Protein AF-A0A1A2EHJ8-F1 (afdb_monomer)

Organism: Mycolicibacter sinensis (strain JDM601) (NCBI:txid875328)

Sequence (214 aa):
MRRYGVIVFLGAVAAALAASSAAAADAIDASWPYGTGASMEAPGFYDVLGWTDGGRDQFGPISSTHGDYTVAHSVDGPDWYTAHITNFVVPSFYSNEHIEVLSLLDDSAGYPSAGTVFDTTKMFDFNFPIGGMMHLFTTTVIDDPELGYASQFSITPFFTNTFLITDGGMKDFVTTLGGSYTLFEIPFTDASGGADASDDTFTPLLAEFAASGT

pLDDT: mean 77.85, std 21.3, range [32.16, 97.94]

Mean predicted aligned error: 12.45 Å

Structure (mmCIF, N/CA/C/O backbone):
data_AF-A0A1A2EHJ8-F1
#
_entry.id   AF-A0A1A2EHJ8-F1
#
loop_
_atom_site.group_PDB
_atom_site.id
_atom_site.type_symbol
_atom_site.label_atom_id
_atom_site.label_alt_id
_atom_site.label_comp_id
_atom_site.label_asym_id
_atom_site.label_entity_id
_atom_site.label_seq_id
_atom_site.pdbx_PDB_ins_code
_atom_site.Cartn_x
_atom_site.Cartn_y
_atom_site.Cartn_z
_atom_site.occupancy
_atom_site.B_iso_or_equiv
_atom_site.auth_seq_id
_atom_site.auth_comp_id
_atom_site.auth_asym_id
_atom_site.auth_atom_id
_atom_site.pdbx_PDB_model_num
ATOM 1 N N . MET A 1 1 ? 16.487 42.306 24.438 1.00 37.41 1 MET A N 1
ATOM 2 C CA . MET A 1 1 ? 15.530 41.680 23.499 1.00 37.41 1 MET A CA 1
ATOM 3 C C . MET A 1 1 ? 15.160 40.317 24.063 1.00 37.41 1 MET A C 1
ATOM 5 O O . MET A 1 1 ? 16.030 39.463 24.167 1.00 37.41 1 MET A O 1
ATOM 9 N N . ARG A 1 2 ? 13.934 40.165 24.575 1.00 32.16 2 ARG A N 1
ATOM 10 C CA . ARG A 1 2 ? 13.464 38.934 25.231 1.00 32.16 2 ARG A CA 1
ATOM 11 C C . ARG A 1 2 ? 12.941 37.965 24.167 1.00 32.16 2 ARG A C 1
ATOM 13 O O . ARG A 1 2 ? 12.106 38.354 23.361 1.00 32.16 2 ARG A O 1
ATOM 20 N N . ARG A 1 3 ? 13.463 36.736 24.168 1.00 37.66 3 ARG A N 1
ATOM 21 C CA . ARG A 1 3 ? 13.009 35.605 23.349 1.00 37.66 3 ARG A CA 1
ATOM 22 C C . ARG A 1 3 ? 11.941 34.843 24.137 1.00 37.66 3 ARG A C 1
ATOM 24 O O . ARG A 1 3 ? 12.279 34.241 25.146 1.00 37.66 3 ARG A O 1
ATOM 31 N N . TYR A 1 4 ? 10.696 34.860 23.676 1.00 37.12 4 TYR A N 1
ATOM 32 C CA . TYR A 1 4 ? 9.653 33.918 24.090 1.00 37.12 4 TYR A CA 1
ATOM 33 C C . TYR A 1 4 ? 8.789 33.651 22.865 1.00 37.12 4 TYR A C 1
ATOM 35 O O . TYR A 1 4 ? 8.140 34.568 22.373 1.00 37.12 4 TYR A O 1
ATOM 43 N N . GLY A 1 5 ? 8.834 32.435 22.330 1.00 36.38 5 GLY A N 1
ATOM 44 C CA . GLY A 1 5 ? 8.052 32.139 21.135 1.00 36.38 5 GLY A CA 1
ATOM 45 C C . GLY A 1 5 ? 8.254 30.766 20.519 1.00 36.38 5 GLY A C 1
ATOM 46 O O . GLY A 1 5 ? 8.114 30.679 19.317 1.00 36.38 5 GLY A O 1
ATOM 47 N N . VAL A 1 6 ? 8.601 29.719 21.280 1.00 39.66 6 VAL A N 1
ATOM 48 C CA . VAL A 1 6 ? 8.515 28.317 20.805 1.00 39.66 6 VAL A CA 1
ATOM 49 C C . VAL A 1 6 ? 8.362 27.366 22.007 1.00 39.66 6 VAL A C 1
ATOM 51 O O . VAL A 1 6 ? 9.242 26.560 22.265 1.00 39.66 6 VAL A O 1
ATOM 54 N N . ILE A 1 7 ? 7.314 27.501 22.830 1.00 37.31 7 ILE A N 1
ATOM 55 C CA . ILE A 1 7 ? 6.972 26.472 23.855 1.00 37.31 7 ILE A CA 1
ATOM 56 C C . ILE A 1 7 ? 5.450 26.218 23.945 1.00 37.31 7 ILE A C 1
ATOM 58 O O . ILE A 1 7 ? 5.019 25.210 24.489 1.00 37.31 7 ILE A O 1
ATOM 62 N N . VAL A 1 8 ? 4.599 27.065 23.356 1.00 40.09 8 VAL A N 1
ATOM 63 C CA . VAL A 1 8 ? 3.144 26.993 23.603 1.00 40.09 8 VAL A CA 1
ATOM 64 C C . VAL A 1 8 ? 2.419 25.942 22.742 1.00 40.09 8 VAL A C 1
ATOM 66 O O . VAL A 1 8 ? 1.389 25.434 23.164 1.00 40.09 8 VAL A O 1
ATOM 69 N N . PHE A 1 9 ? 2.972 25.523 21.597 1.00 35.78 9 PHE A N 1
ATOM 70 C CA . PHE A 1 9 ? 2.298 24.548 20.719 1.00 35.78 9 PHE A CA 1
ATOM 71 C C . PHE A 1 9 ? 2.403 23.083 21.190 1.00 35.78 9 PHE A C 1
ATOM 73 O O . PHE A 1 9 ? 1.507 22.296 20.914 1.00 35.78 9 PHE A O 1
ATOM 80 N N . LEU A 1 10 ? 3.445 22.717 21.949 1.00 38.47 10 LEU A N 1
ATOM 81 C CA . LEU A 1 10 ? 3.621 21.350 22.475 1.00 38.47 10 LEU A CA 1
ATOM 82 C C . LEU A 1 10 ? 2.747 21.064 23.710 1.00 38.47 10 LEU A C 1
ATOM 84 O O . LEU A 1 10 ? 2.374 19.920 23.952 1.00 38.47 10 LEU A O 1
ATOM 88 N N . GLY A 1 11 ? 2.402 22.096 24.488 1.00 32.16 11 GLY A N 1
ATOM 89 C CA . GLY A 1 11 ? 1.620 21.938 25.720 1.00 32.16 11 GLY A CA 1
ATOM 90 C C . GLY A 1 11 ? 0.123 21.716 25.488 1.00 32.16 11 GLY A C 1
ATOM 91 O O . GLY A 1 11 ? -0.500 20.972 26.239 1.00 32.16 11 GLY A O 1
ATOM 92 N N . ALA A 1 12 ? -0.449 22.325 24.444 1.00 39.00 12 ALA A N 1
ATOM 93 C CA . ALA A 1 12 ? -1.877 22.200 24.141 1.00 39.00 12 ALA A CA 1
ATOM 94 C C . ALA A 1 12 ? -2.242 20.794 23.635 1.00 39.00 12 ALA A C 1
ATOM 96 O O . ALA A 1 12 ? -3.256 20.238 24.044 1.00 39.00 12 ALA A O 1
ATOM 97 N N . VAL A 1 13 ? -1.365 20.189 22.826 1.00 42.59 13 VAL A N 1
ATOM 98 C CA . VAL A 1 13 ? -1.533 18.810 22.344 1.00 42.59 13 VAL A CA 1
ATOM 99 C C . VAL A 1 13 ? -1.444 17.824 23.515 1.00 42.59 13 VAL A C 1
ATOM 101 O O . VAL A 1 13 ? -2.300 16.961 23.659 1.00 42.59 13 VAL A O 1
ATOM 104 N N . ALA A 1 14 ? -0.488 18.008 24.433 1.00 37.44 14 ALA A N 1
ATOM 105 C CA . ALA A 1 14 ? -0.314 17.128 25.592 1.00 37.44 14 ALA A CA 1
ATOM 106 C C . ALA A 1 14 ? -1.465 17.192 26.621 1.00 37.44 14 ALA A C 1
ATOM 108 O O . ALA A 1 14 ? -1.751 16.189 27.270 1.00 37.44 14 ALA A O 1
ATOM 109 N N . ALA A 1 15 ? -2.123 18.346 26.786 1.00 37.72 15 ALA A N 1
ATOM 110 C CA . ALA A 1 15 ? -3.230 18.499 27.735 1.00 37.72 15 ALA A CA 1
ATOM 111 C C . ALA A 1 15 ? -4.564 17.950 27.196 1.00 37.72 15 ALA A C 1
ATOM 113 O O . ALA A 1 15 ? -5.332 17.384 27.970 1.00 37.72 15 ALA A O 1
ATOM 114 N N . ALA A 1 16 ? -4.811 18.050 25.884 1.00 44.94 16 ALA A N 1
ATOM 115 C CA . ALA A 1 16 ? -5.967 17.415 25.244 1.00 44.94 16 ALA A CA 1
ATOM 116 C C . ALA A 1 16 ? -5.852 15.874 25.247 1.00 44.94 16 ALA A C 1
ATOM 118 O O . ALA A 1 16 ? -6.839 15.178 25.462 1.00 44.94 16 ALA A O 1
ATOM 119 N N . LEU A 1 17 ? -4.629 15.343 25.118 1.00 42.28 17 LEU A N 1
ATOM 120 C CA . LEU A 1 17 ? -4.329 13.903 25.109 1.00 42.28 17 LEU A CA 1
ATOM 121 C C . LEU A 1 17 ? -4.472 13.198 26.472 1.00 42.28 17 LEU A C 1
ATOM 123 O O . LEU A 1 17 ? -4.529 11.973 26.525 1.00 42.28 17 LEU A O 1
ATOM 127 N N . ALA A 1 18 ? -4.517 13.935 27.586 1.00 36.22 18 ALA A N 1
ATOM 128 C CA . ALA A 1 18 ? -4.652 13.345 28.923 1.00 36.22 18 ALA A CA 1
ATOM 129 C C . ALA A 1 18 ? -6.111 13.024 29.306 1.00 36.22 18 ALA A C 1
ATOM 131 O O . ALA A 1 18 ? -6.340 12.372 30.325 1.00 36.22 18 ALA A O 1
ATOM 132 N N . ALA A 1 19 ? -7.085 13.490 28.515 1.00 38.91 19 ALA A N 1
ATOM 133 C CA . ALA A 1 19 ? -8.511 13.284 28.765 1.00 38.91 19 ALA A CA 1
ATOM 134 C C . ALA A 1 19 ? -9.127 12.126 27.958 1.00 38.91 19 ALA A C 1
ATOM 136 O O . ALA A 1 19 ? -10.212 11.669 28.310 1.00 38.91 19 ALA A O 1
ATOM 137 N N . SER A 1 20 ? -8.451 11.609 26.924 1.00 40.62 20 SER A N 1
ATOM 138 C CA . SER A 1 20 ? -8.925 10.430 26.196 1.00 40.62 20 SER A CA 1
ATOM 139 C C . SER A 1 20 ? -8.617 9.175 27.013 1.00 40.62 20 SER A C 1
ATOM 141 O O . SER A 1 20 ? -7.486 8.681 27.032 1.00 40.62 20 SER A O 1
ATOM 143 N N . SER A 1 21 ? -9.613 8.671 27.741 1.00 38.19 21 SER A N 1
ATOM 144 C CA . SER A 1 21 ? -9.547 7.348 28.358 1.00 38.19 21 SER A CA 1
ATOM 145 C C . SER A 1 21 ? -9.154 6.322 27.299 1.00 38.19 21 SER A C 1
ATOM 147 O O . SER A 1 21 ? -9.794 6.256 26.255 1.00 38.19 21 SER A O 1
ATOM 149 N N . ALA A 1 22 ? -8.109 5.541 27.574 1.00 36.97 22 ALA A N 1
ATOM 150 C CA . ALA A 1 22 ? -7.678 4.432 26.738 1.00 36.97 22 ALA A CA 1
ATOM 151 C C . ALA A 1 22 ? -8.846 3.453 26.531 1.00 36.97 22 ALA A C 1
ATOM 153 O O . ALA A 1 22 ? -9.132 2.626 27.400 1.00 36.97 22 ALA A O 1
ATOM 154 N N . ALA A 1 23 ? -9.540 3.584 25.402 1.00 40.31 23 ALA A N 1
ATOM 155 C CA . ALA A 1 23 ? -10.441 2.563 24.912 1.00 40.31 23 ALA A CA 1
ATOM 156 C C . ALA A 1 23 ? -9.588 1.340 24.554 1.00 40.31 23 ALA A C 1
ATOM 158 O O . ALA A 1 23 ? -8.487 1.460 24.011 1.00 40.31 23 ALA A O 1
ATOM 159 N N . ALA A 1 24 ? -10.054 0.167 24.978 1.00 36.88 24 ALA A N 1
ATOM 160 C CA . ALA A 1 24 ? -9.442 -1.110 24.647 1.00 36.88 24 ALA A CA 1
ATOM 161 C C . ALA A 1 24 ? -9.222 -1.209 23.128 1.00 36.88 24 ALA A C 1
ATOM 163 O O . ALA A 1 24 ? -10.044 -0.690 22.386 1.00 36.88 24 ALA A O 1
ATOM 164 N N . ALA A 1 25 ? -8.120 -1.850 22.715 1.00 39.44 25 ALA A N 1
ATOM 165 C CA . ALA A 1 25 ? -7.716 -2.074 21.322 1.00 39.44 25 ALA A CA 1
ATOM 166 C C . ALA A 1 25 ? -8.917 -2.116 20.356 1.00 39.44 25 ALA A C 1
ATOM 168 O O . ALA A 1 25 ? -9.745 -3.025 20.422 1.00 39.44 25 ALA A O 1
ATOM 169 N N . ASP A 1 26 ? -9.026 -1.060 19.560 1.00 54.62 26 ASP A N 1
ATOM 170 C CA . ASP A 1 26 ? -10.207 -0.677 18.795 1.00 54.62 26 ASP A CA 1
ATOM 171 C C . ASP A 1 26 ? -10.370 -1.565 17.546 1.00 54.62 26 ASP A C 1
ATOM 173 O O . ASP A 1 26 ? -9.420 -1.806 16.805 1.00 54.62 26 ASP A O 1
ATOM 177 N N . ALA A 1 27 ? -11.585 -2.080 17.328 1.00 60.44 27 ALA A N 1
ATOM 178 C CA . ALA A 1 27 ? -11.913 -3.058 16.289 1.00 60.44 27 ALA A CA 1
ATOM 179 C C . ALA A 1 27 ? -11.629 -2.569 14.854 1.00 60.44 27 ALA A C 1
ATOM 181 O O . ALA A 1 27 ? -11.478 -3.396 13.951 1.00 60.44 27 ALA A O 1
ATOM 182 N N . ILE A 1 28 ? -11.551 -1.252 14.639 1.00 68.56 28 ILE A N 1
ATOM 183 C CA . ILE A 1 28 ? -11.356 -0.659 13.311 1.00 68.56 28 ILE A CA 1
ATOM 184 C C . ILE A 1 28 ? -9.956 -0.978 12.761 1.00 68.56 28 ILE A C 1
ATOM 186 O O . ILE A 1 28 ? -9.832 -1.293 11.582 1.00 68.56 28 ILE A O 1
ATOM 190 N N . ASP A 1 29 ? -8.903 -0.969 13.591 1.00 67.31 29 ASP A N 1
ATOM 191 C CA . ASP A 1 29 ? -7.538 -1.272 13.122 1.00 67.31 29 ASP A CA 1
ATOM 192 C C . ASP A 1 29 ? -7.240 -2.774 13.007 1.00 67.31 29 ASP A C 1
ATOM 194 O O . ASP A 1 29 ? -6.418 -3.177 12.184 1.00 67.31 29 ASP A O 1
ATOM 198 N N . ALA A 1 30 ? -7.940 -3.610 13.779 1.00 64.50 30 ALA A N 1
ATOM 199 C CA . ALA A 1 30 ? -7.717 -5.053 13.827 1.00 64.50 30 ALA A CA 1
ATOM 200 C C . ALA A 1 30 ? -8.086 -5.772 12.517 1.00 64.50 30 ALA A C 1
ATOM 202 O O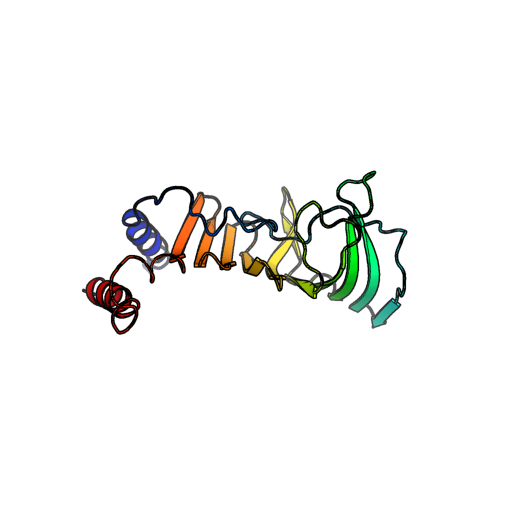 . ALA A 1 30 ? -7.633 -6.893 12.285 1.00 64.50 30 ALA A O 1
ATOM 203 N N . SER A 1 31 ? -8.908 -5.136 11.680 1.00 71.75 31 SER A N 1
ATOM 204 C CA . SER A 1 31 ? -9.344 -5.646 10.376 1.00 71.75 31 SER A CA 1
ATOM 205 C C . SER A 1 31 ? -8.505 -5.132 9.201 1.00 71.75 31 SER A C 1
ATOM 207 O O . SER A 1 31 ? -8.661 -5.643 8.097 1.00 71.75 31 SER A O 1
ATOM 209 N N . TRP A 1 32 ? -7.601 -4.166 9.416 1.00 89.44 32 TRP A N 1
ATOM 210 C CA . TRP A 1 32 ? -6.820 -3.536 8.350 1.00 89.44 32 TRP A CA 1
ATOM 211 C C . TRP A 1 32 ? -5.456 -4.224 8.150 1.00 89.44 32 TRP A C 1
ATOM 213 O O . TRP A 1 32 ? -4.551 -4.057 8.975 1.00 89.44 32 TRP A O 1
ATOM 223 N N . PRO A 1 33 ? -5.249 -4.983 7.056 1.00 90.50 33 PRO A N 1
ATOM 224 C CA . PRO A 1 33 ? -4.082 -5.854 6.928 1.00 90.50 33 PRO A CA 1
ATOM 225 C C . PRO A 1 33 ? -2.833 -5.148 6.381 1.00 90.50 33 PRO A C 1
ATOM 227 O O . PRO A 1 33 ? -1.745 -5.722 6.403 1.00 90.50 33 PRO A O 1
ATOM 230 N N . TYR A 1 34 ? -2.959 -3.907 5.906 1.00 91.38 34 TYR A N 1
ATOM 231 C CA . TYR A 1 34 ? -1.889 -3.184 5.203 1.00 91.38 34 TYR A CA 1
ATOM 232 C C . TYR A 1 34 ? -0.936 -2.413 6.119 1.00 91.38 34 TYR A C 1
ATOM 234 O O . TYR A 1 34 ? -0.146 -1.587 5.661 1.00 91.38 34 TYR A O 1
ATOM 242 N N . GLY A 1 35 ? -1.018 -2.673 7.423 1.00 85.69 35 GLY A N 1
ATOM 243 C CA . GLY A 1 35 ? -0.268 -1.951 8.436 1.00 85.69 35 GLY A CA 1
ATOM 244 C C . GLY A 1 35 ? -0.894 -0.601 8.781 1.00 85.69 35 GLY A C 1
ATOM 245 O O . GLY A 1 35 ? -1.624 0.016 8.013 1.00 85.69 35 GLY A O 1
ATOM 246 N N . THR A 1 36 ? -0.625 -0.153 10.000 1.00 76.56 36 THR A N 1
ATOM 247 C CA . THR A 1 36 ? -1.151 1.100 10.562 1.00 76.56 36 THR A CA 1
ATOM 248 C C . THR A 1 36 ? -0.046 1.929 11.226 1.00 76.56 36 THR A C 1
ATOM 250 O O . THR A 1 36 ? -0.220 3.117 11.465 1.00 76.56 36 THR A O 1
ATOM 253 N N . GLY A 1 37 ? 1.121 1.331 11.493 1.00 71.31 37 GLY A N 1
ATOM 254 C CA . GLY A 1 37 ? 2.225 1.942 12.235 1.00 71.31 37 GLY A CA 1
ATOM 255 C C . GLY A 1 37 ? 3.176 2.783 11.380 1.00 71.31 37 GLY A C 1
ATOM 256 O O . GLY A 1 37 ? 2.794 3.779 10.776 1.00 71.31 37 GLY A O 1
ATOM 257 N N . ALA A 1 38 ? 4.458 2.411 11.376 1.00 69.19 38 ALA A N 1
ATOM 258 C CA . ALA A 1 38 ? 5.515 3.201 10.740 1.00 69.19 38 ALA A CA 1
ATOM 259 C C . ALA A 1 38 ? 5.444 3.231 9.201 1.00 69.19 38 ALA A C 1
ATOM 261 O O . ALA A 1 38 ? 6.025 4.132 8.597 1.00 69.19 38 ALA A O 1
ATOM 262 N N . SER A 1 39 ? 4.758 2.264 8.593 1.00 79.19 39 SER A N 1
ATOM 263 C CA . SER A 1 39 ? 4.557 2.169 7.151 1.00 79.19 39 SER A CA 1
ATOM 264 C C . SER A 1 39 ? 3.232 1.483 6.827 1.00 79.19 39 SER A C 1
ATOM 266 O O . SER A 1 39 ? 2.792 0.584 7.549 1.00 79.19 39 SER A O 1
ATOM 268 N N . MET A 1 40 ? 2.630 1.929 5.728 1.00 90.94 40 MET A N 1
ATOM 269 C CA . MET A 1 40 ? 1.605 1.222 4.969 1.00 90.94 40 MET A CA 1
ATOM 270 C C . MET A 1 40 ? 2.212 0.797 3.633 1.00 90.94 40 MET A C 1
ATOM 272 O O . MET A 1 40 ? 2.906 1.597 3.004 1.00 90.94 40 MET A O 1
ATOM 276 N N . GLU A 1 41 ? 1.978 -0.440 3.205 1.00 91.12 41 GLU A N 1
ATOM 277 C CA . GLU A 1 41 ? 2.560 -0.970 1.968 1.00 91.12 41 GLU A CA 1
ATOM 278 C C . GLU A 1 41 ? 1.730 -2.106 1.362 1.00 91.12 41 GLU A C 1
ATOM 280 O O . GLU A 1 41 ? 0.924 -2.745 2.043 1.00 91.12 41 GLU A O 1
ATOM 285 N N . ALA A 1 42 ? 1.940 -2.348 0.065 1.00 91.50 42 ALA A N 1
ATOM 286 C CA . ALA A 1 42 ? 1.407 -3.525 -0.606 1.00 91.50 42 ALA A CA 1
ATOM 287 C C . ALA A 1 42 ? 2.020 -4.797 0.013 1.00 91.50 42 ALA A C 1
ATOM 289 O O . ALA A 1 42 ? 3.236 -4.841 0.226 1.00 91.50 42 ALA A O 1
ATOM 290 N N . PRO A 1 43 ? 1.214 -5.825 0.326 1.00 92.44 43 PRO A N 1
ATOM 291 C CA . PRO A 1 43 ? 1.700 -6.988 1.050 1.00 92.44 43 PRO A CA 1
ATOM 292 C C . PRO A 1 43 ? 2.436 -7.976 0.133 1.00 92.44 43 PRO A C 1
ATOM 294 O O . PRO A 1 43 ? 2.218 -8.028 -1.070 1.00 92.44 43 PRO A O 1
ATOM 297 N N . GLY A 1 44 ? 3.255 -8.844 0.728 1.00 90.38 44 GLY A N 1
ATOM 298 C CA . GLY A 1 44 ? 3.870 -9.977 0.030 1.00 90.38 44 GLY A CA 1
ATOM 299 C C . GLY A 1 44 ? 5.228 -9.679 -0.609 1.00 90.38 44 GLY A C 1
ATOM 300 O O . GLY A 1 44 ? 5.880 -8.676 -0.328 1.00 90.38 44 GLY A O 1
ATOM 301 N N . PHE A 1 45 ? 5.689 -10.623 -1.428 1.00 87.88 45 PHE A N 1
ATOM 302 C CA . PHE A 1 45 ? 6.998 -10.597 -2.077 1.00 87.88 45 PHE A CA 1
ATOM 303 C C . PHE A 1 45 ? 6.807 -10.666 -3.583 1.00 87.88 45 PHE A C 1
ATOM 305 O O . PHE A 1 45 ? 6.263 -11.642 -4.090 1.00 87.88 45 PHE A O 1
ATOM 312 N N . TYR A 1 46 ? 7.252 -9.641 -4.301 1.00 83.44 46 TYR A N 1
ATOM 313 C CA . TYR A 1 46 ? 7.142 -9.622 -5.752 1.00 83.44 46 TYR A CA 1
ATOM 314 C C . TYR A 1 46 ? 8.395 -10.170 -6.429 1.00 83.44 46 TYR A C 1
ATOM 316 O O . TYR A 1 46 ? 9.522 -9.894 -6.006 1.00 83.44 46 TYR A O 1
ATOM 324 N N . ASP A 1 47 ? 8.198 -10.917 -7.513 1.00 76.50 47 ASP A N 1
ATOM 325 C CA . ASP A 1 47 ? 9.299 -11.359 -8.363 1.00 76.50 47 ASP A CA 1
ATOM 326 C C . ASP A 1 47 ? 9.698 -10.245 -9.345 1.00 76.50 47 ASP A C 1
ATOM 328 O O . ASP A 1 47 ? 8.997 -9.935 -10.309 1.00 76.50 47 ASP A O 1
ATOM 332 N N . VAL A 1 48 ? 10.870 -9.650 -9.112 1.00 64.88 48 VAL A N 1
ATOM 333 C CA . VAL A 1 48 ? 11.445 -8.594 -9.965 1.00 64.88 48 VAL A CA 1
ATOM 334 C C . VAL A 1 48 ? 11.820 -9.115 -11.361 1.00 64.88 48 VAL A C 1
ATOM 336 O O . VAL A 1 48 ? 11.956 -8.333 -12.298 1.00 64.88 48 VAL A O 1
ATOM 339 N N . LEU A 1 49 ? 12.018 -10.427 -11.522 1.00 65.56 49 LEU A N 1
ATOM 340 C CA . LEU A 1 49 ? 12.416 -11.038 -12.793 1.00 65.56 49 LEU A CA 1
ATOM 341 C C . LEU A 1 49 ? 11.216 -11.462 -13.652 1.00 65.56 49 LEU A C 1
ATOM 343 O O . LEU A 1 49 ? 11.383 -11.672 -14.853 1.00 65.56 49 LEU A O 1
ATOM 347 N N . GLY A 1 50 ? 10.025 -11.550 -13.057 1.00 68.88 50 GLY A N 1
ATOM 348 C CA . GLY A 1 50 ? 8.785 -11.991 -13.699 1.00 68.88 50 GLY A CA 1
ATOM 349 C C . GLY A 1 50 ? 7.969 -10.887 -14.377 1.00 68.88 50 GLY A C 1
ATOM 350 O O . GLY A 1 50 ? 6.796 -11.109 -14.664 1.00 68.88 50 GLY A O 1
ATOM 351 N N . TRP A 1 51 ? 8.544 -9.702 -14.614 1.00 84.31 51 TRP A N 1
ATOM 352 C CA . TRP A 1 51 ? 7.802 -8.571 -15.179 1.00 84.31 51 TRP A CA 1
ATOM 353 C C . TRP A 1 51 ? 7.308 -8.859 -16.602 1.00 84.31 51 TRP A C 1
ATOM 355 O O . TRP A 1 51 ? 8.078 -9.218 -17.498 1.00 84.31 51 TRP A O 1
ATOM 365 N N . THR A 1 52 ? 6.017 -8.636 -16.815 1.00 87.00 52 THR A N 1
ATOM 366 C CA . THR A 1 52 ? 5.349 -8.674 -18.119 1.00 87.00 52 THR A CA 1
ATOM 367 C C . THR A 1 52 ? 4.782 -7.296 -18.454 1.00 87.00 52 THR A C 1
ATOM 369 O O . THR A 1 52 ? 4.754 -6.421 -17.598 1.00 87.00 52 THR A O 1
ATOM 372 N N . ASP A 1 53 ? 4.453 -7.059 -19.727 1.00 85.00 53 ASP A N 1
ATOM 373 C CA . ASP A 1 53 ? 3.989 -5.752 -20.240 1.00 85.00 53 ASP A CA 1
ATOM 374 C C . ASP A 1 53 ? 4.834 -4.542 -19.779 1.00 85.00 53 ASP A C 1
ATOM 376 O O . ASP A 1 53 ? 4.351 -3.447 -19.504 1.00 85.00 53 ASP A O 1
ATOM 380 N N . GLY A 1 54 ? 6.143 -4.773 -19.637 1.00 89.25 54 GLY A N 1
ATOM 381 C CA . GLY A 1 54 ? 7.058 -3.811 -19.046 1.00 89.25 54 GLY A CA 1
ATOM 382 C C . GLY A 1 54 ? 7.483 -2.720 -20.025 1.00 89.25 54 GLY A C 1
ATOM 383 O O . GLY A 1 54 ? 7.943 -3.010 -21.134 1.00 89.25 54 GLY A O 1
ATOM 384 N N . GLY A 1 55 ? 7.437 -1.467 -19.578 1.00 91.31 55 GLY A N 1
ATOM 385 C CA . GLY A 1 55 ? 7.890 -0.310 -20.343 1.00 91.31 55 GLY A CA 1
ATOM 386 C C . GLY A 1 55 ? 8.671 0.695 -19.505 1.00 91.31 55 GLY A C 1
ATOM 387 O O . GLY A 1 55 ? 8.611 0.721 -18.274 1.00 91.31 55 GLY A O 1
ATOM 388 N N . ARG A 1 56 ? 9.458 1.532 -20.189 1.00 93.81 56 ARG A N 1
ATOM 389 C CA . ARG A 1 56 ? 10.231 2.607 -19.563 1.00 93.81 56 ARG A CA 1
ATOM 390 C C . ARG A 1 56 ? 10.306 3.825 -20.465 1.00 93.81 56 ARG A C 1
ATOM 392 O O . ARG A 1 56 ? 10.839 3.742 -21.569 1.00 93.81 56 ARG A O 1
ATOM 399 N N . ASP A 1 57 ? 9.921 4.964 -19.909 1.00 94.12 57 ASP A N 1
ATOM 400 C CA . ASP A 1 57 ? 10.102 6.279 -20.509 1.00 94.12 57 ASP A CA 1
ATOM 401 C C . ASP A 1 57 ? 11.164 7.061 -19.738 1.00 94.12 57 ASP A C 1
ATOM 403 O O . ASP A 1 57 ? 11.234 7.023 -18.507 1.00 94.12 57 ASP A O 1
ATOM 407 N N . GLN A 1 58 ? 12.026 7.781 -20.454 1.00 95.00 58 GLN A N 1
ATOM 408 C CA . GLN A 1 58 ? 13.086 8.568 -19.832 1.00 95.00 58 GLN A CA 1
ATOM 409 C C . GLN A 1 58 ? 13.273 9.913 -20.532 1.00 95.00 58 GLN A C 1
ATOM 411 O O . GLN A 1 58 ? 13.500 9.981 -21.739 1.00 95.00 58 GLN A O 1
ATOM 416 N N . PHE A 1 59 ? 13.257 10.987 -19.742 1.00 91.88 59 PHE A N 1
ATOM 417 C CA . PHE A 1 59 ? 13.608 12.335 -20.170 1.00 91.88 59 PHE A CA 1
ATOM 418 C C . PHE A 1 59 ? 14.709 12.892 -19.262 1.00 91.88 59 PHE A C 1
ATOM 420 O O . PHE A 1 59 ? 14.466 13.453 -18.191 1.00 91.88 59 PHE A O 1
ATOM 427 N N . GLY A 1 60 ? 15.961 12.707 -19.688 1.00 93.19 60 GLY A N 1
ATOM 428 C CA . GLY A 1 60 ? 17.126 13.056 -18.877 1.00 93.19 60 GLY A CA 1
ATOM 429 C C . GLY A 1 60 ? 17.158 12.249 -17.567 1.00 93.19 60 GLY A C 1
ATOM 430 O O . GLY A 1 60 ? 17.142 11.017 -17.626 1.00 93.19 60 GLY A O 1
ATOM 431 N N . PRO A 1 61 ? 17.234 12.900 -16.389 1.00 91.06 61 PRO A N 1
ATOM 432 C CA . PRO A 1 61 ? 17.225 12.200 -15.106 1.00 91.06 61 PRO A CA 1
ATOM 433 C C . PRO A 1 61 ? 15.825 11.729 -14.686 1.00 91.06 61 PRO A C 1
ATOM 435 O O . PRO A 1 61 ? 15.726 10.902 -13.790 1.00 91.06 61 PRO A O 1
ATOM 438 N N . ILE A 1 62 ? 14.761 12.247 -15.305 1.00 95.00 62 ILE A N 1
ATOM 439 C CA . ILE A 1 62 ? 13.377 11.881 -14.992 1.00 95.00 62 ILE A CA 1
ATOM 440 C C . ILE A 1 62 ? 13.046 10.585 -15.725 1.00 95.00 62 ILE A C 1
ATOM 442 O O . ILE A 1 62 ? 13.322 10.466 -16.922 1.00 95.00 62 ILE A O 1
ATOM 446 N N . SER A 1 63 ? 12.441 9.626 -15.032 1.00 95.88 63 SER A N 1
ATOM 447 C CA . SER A 1 63 ? 12.011 8.371 -15.648 1.00 95.88 63 SER A CA 1
ATOM 448 C C . SER A 1 63 ? 10.675 7.895 -15.119 1.00 95.88 63 SER A C 1
ATOM 450 O O . SER A 1 63 ? 10.363 8.102 -13.949 1.00 95.88 63 SER A O 1
ATOM 452 N N . SER A 1 64 ? 9.941 7.191 -15.971 1.00 95.56 64 SER A N 1
ATOM 453 C CA . SER A 1 64 ? 8.805 6.373 -15.581 1.00 95.56 64 SER A CA 1
ATOM 454 C C . SER A 1 64 ? 9.037 4.932 -16.013 1.00 95.56 64 SER A C 1
ATOM 456 O O . SER A 1 64 ? 9.648 4.688 -17.054 1.00 95.56 64 SER A O 1
ATOM 458 N N . THR A 1 65 ? 8.592 3.980 -15.205 1.00 94.69 65 THR A N 1
ATOM 459 C CA . THR A 1 65 ? 8.581 2.553 -15.539 1.00 94.69 65 THR A CA 1
ATOM 460 C C . THR A 1 65 ? 7.221 1.988 -15.200 1.00 94.69 65 THR A C 1
ATOM 462 O O . THR A 1 65 ? 6.663 2.371 -14.177 1.00 94.69 65 THR A O 1
ATOM 465 N N . HIS A 1 66 ? 6.726 1.059 -16.000 1.00 94.81 66 HIS A N 1
ATOM 466 C CA . HIS A 1 66 ? 5.494 0.339 -15.711 1.00 94.81 66 HIS A CA 1
ATOM 467 C C . HIS A 1 66 ? 5.641 -1.137 -16.052 1.00 94.81 66 HIS A C 1
ATOM 469 O O . HIS A 1 66 ? 6.566 -1.504 -16.784 1.00 94.81 66 HIS A O 1
ATOM 475 N N . GLY A 1 67 ? 4.748 -1.962 -15.523 1.00 94.62 67 GLY A N 1
ATOM 476 C CA . GLY A 1 67 ? 4.644 -3.368 -15.884 1.00 94.62 67 GLY A CA 1
ATOM 477 C C . GLY A 1 67 ? 3.773 -4.155 -14.920 1.00 94.62 67 GLY A C 1
ATOM 478 O O . GLY A 1 67 ? 3.414 -3.674 -13.847 1.00 94.62 67 GLY A O 1
ATOM 479 N N . ASP A 1 68 ? 3.490 -5.388 -15.308 1.00 95.25 68 ASP A N 1
ATOM 480 C CA . ASP A 1 68 ? 2.717 -6.343 -14.531 1.00 95.25 68 ASP A CA 1
ATOM 481 C C . ASP A 1 68 ? 3.653 -7.363 -13.886 1.00 95.25 68 ASP A C 1
ATOM 483 O O . ASP A 1 68 ? 4.604 -7.837 -14.513 1.00 95.25 68 ASP A O 1
ATOM 487 N N . TYR A 1 69 ? 3.375 -7.749 -12.647 1.00 93.81 69 TYR A N 1
ATOM 488 C CA . TYR A 1 69 ? 4.163 -8.732 -11.911 1.00 93.81 69 TYR A CA 1
ATOM 489 C C . TYR A 1 69 ? 3.280 -9.609 -11.029 1.00 93.81 69 TYR A C 1
ATOM 491 O O . TYR A 1 69 ? 2.120 -9.301 -10.753 1.00 93.81 69 TYR A O 1
ATOM 499 N N . THR A 1 70 ? 3.853 -10.726 -10.588 1.00 93.88 70 THR A N 1
ATOM 500 C CA . THR A 1 70 ? 3.212 -11.645 -9.645 1.00 93.88 70 THR A CA 1
ATOM 501 C C . THR A 1 70 ? 3.821 -11.470 -8.260 1.00 93.88 70 THR A C 1
ATOM 503 O O . THR A 1 70 ? 5.030 -11.261 -8.112 1.00 93.88 70 THR A O 1
ATOM 506 N N . VAL A 1 71 ? 2.963 -11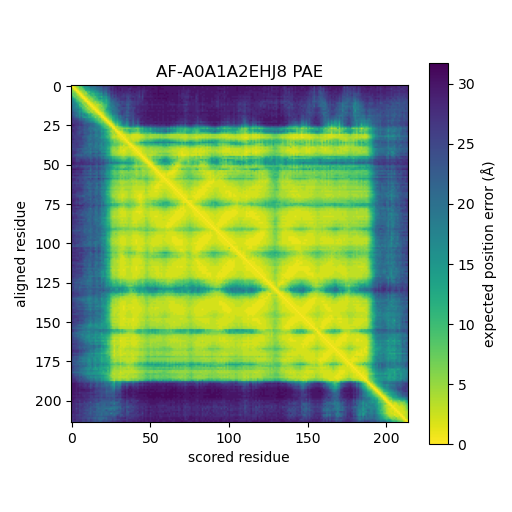.527 -7.249 1.00 93.69 71 VAL A N 1
ATOM 507 C CA . VAL A 1 71 ? 3.304 -11.434 -5.832 1.00 93.69 71 VAL A CA 1
ATOM 508 C C . VAL A 1 71 ? 3.028 -12.769 -5.181 1.00 93.69 71 VAL A C 1
ATOM 510 O O . VAL A 1 71 ? 1.984 -13.353 -5.434 1.00 93.69 71 VAL A O 1
ATOM 513 N N . ALA A 1 72 ? 3.931 -13.227 -4.324 1.00 92.50 72 ALA A N 1
ATOM 514 C CA . ALA A 1 72 ? 3.786 -14.430 -3.520 1.00 92.50 72 ALA A CA 1
ATOM 515 C C . ALA A 1 72 ? 3.638 -14.090 -2.030 1.00 92.50 72 ALA A C 1
ATOM 517 O O . ALA A 1 72 ? 4.107 -13.053 -1.550 1.00 92.50 72 ALA A O 1
ATOM 518 N N . HIS A 1 73 ? 3.045 -15.005 -1.259 1.00 87.56 73 HIS A N 1
ATOM 519 C CA . HIS A 1 73 ? 2.942 -14.864 0.203 1.00 87.56 73 HIS A CA 1
ATOM 520 C C . HIS A 1 73 ? 4.308 -14.852 0.910 1.00 87.56 73 HIS A C 1
ATOM 522 O O . HIS A 1 73 ? 4.456 -14.310 2.005 1.00 87.56 73 HIS A O 1
ATOM 528 N N . SER A 1 74 ? 5.312 -15.487 0.307 1.00 88.19 74 SER A N 1
ATOM 529 C CA . SER A 1 74 ? 6.685 -15.554 0.811 1.00 88.19 74 SER A CA 1
ATOM 530 C C . SER A 1 74 ? 7.656 -15.694 -0.360 1.00 88.19 74 SER A C 1
ATOM 532 O O . SER A 1 74 ? 7.223 -16.034 -1.456 1.00 88.19 74 SER A O 1
ATOM 534 N N . VAL A 1 75 ? 8.954 -15.478 -0.129 1.00 84.50 75 VAL A N 1
ATOM 535 C CA . VAL A 1 75 ? 10.003 -15.521 -1.173 1.00 84.50 75 VAL A CA 1
ATOM 536 C C . VAL A 1 75 ? 9.963 -16.794 -2.036 1.00 84.50 75 VAL A C 1
ATOM 538 O O . VAL A 1 75 ? 10.186 -16.708 -3.236 1.00 84.50 75 VAL A O 1
ATOM 541 N N . ASP A 1 76 ? 9.641 -17.945 -1.440 1.00 84.50 76 ASP A N 1
ATOM 542 C CA . ASP A 1 76 ? 9.518 -19.243 -2.129 1.00 84.50 76 ASP A CA 1
ATOM 543 C C . ASP A 1 76 ? 8.075 -19.796 -2.063 1.00 84.50 76 ASP A C 1
ATOM 545 O O . ASP A 1 76 ? 7.844 -21.005 -2.146 1.00 84.50 76 ASP A O 1
ATOM 549 N N . GLY A 1 77 ? 7.104 -18.919 -1.797 1.00 84.19 77 GLY A N 1
ATOM 550 C CA . GLY A 1 77 ? 5.702 -19.277 -1.607 1.00 84.19 77 GLY A CA 1
ATOM 551 C C . GLY A 1 77 ? 4.945 -19.461 -2.921 1.00 84.19 77 GLY A C 1
ATOM 552 O O . GLY A 1 77 ? 5.473 -19.156 -3.988 1.00 84.19 77 GLY A O 1
ATOM 553 N N . PRO A 1 78 ? 3.694 -19.946 -2.852 1.00 89.19 78 PRO A N 1
ATOM 554 C CA . PRO A 1 78 ? 2.809 -19.896 -4.003 1.00 89.19 78 PRO A CA 1
ATOM 555 C C . PRO A 1 78 ? 2.512 -18.443 -4.385 1.00 89.19 78 PRO A C 1
ATOM 557 O O . PRO A 1 78 ? 2.490 -17.549 -3.527 1.00 89.19 78 PRO A O 1
ATOM 560 N N . ASP A 1 79 ? 2.252 -18.251 -5.675 1.00 92.06 79 ASP A N 1
ATOM 561 C CA . ASP A 1 79 ? 1.737 -17.000 -6.209 1.00 92.06 79 ASP A CA 1
ATOM 562 C C . ASP A 1 79 ? 0.397 -16.667 -5.541 1.00 92.06 79 ASP A C 1
ATOM 564 O O . ASP A 1 79 ? -0.484 -17.515 -5.411 1.00 92.06 79 ASP A O 1
ATOM 568 N N . TRP A 1 80 ? 0.270 -15.420 -5.111 1.00 94.38 80 TRP A N 1
ATOM 569 C CA . TRP A 1 80 ? -0.845 -14.880 -4.347 1.00 94.38 80 TRP A CA 1
ATOM 570 C C . TRP A 1 80 ? -1.739 -14.011 -5.228 1.00 94.38 80 TRP A C 1
ATOM 572 O O . TRP A 1 80 ? -2.936 -14.265 -5.342 1.00 94.38 80 TRP A O 1
ATOM 582 N N . TYR A 1 81 ? -1.172 -13.012 -5.903 1.00 94.94 81 TYR A N 1
ATOM 583 C CA . TYR A 1 81 ? -1.918 -12.120 -6.789 1.00 94.94 81 TYR A CA 1
ATOM 584 C C . TYR A 1 81 ? -1.025 -11.539 -7.884 1.00 94.94 81 TYR A C 1
ATOM 586 O O . TYR A 1 81 ? 0.203 -11.562 -7.794 1.00 94.94 81 TYR A O 1
ATOM 594 N N . THR A 1 82 ? -1.647 -11.000 -8.927 1.00 95.31 82 THR A N 1
ATOM 595 C CA . THR A 1 82 ? -0.971 -10.220 -9.971 1.00 95.31 82 THR A CA 1
ATOM 596 C C . THR A 1 82 ? -1.271 -8.741 -9.792 1.00 95.31 82 THR A C 1
ATOM 598 O O . THR A 1 82 ? -2.417 -8.394 -9.496 1.00 95.31 82 THR A O 1
ATOM 601 N N . ALA A 1 83 ? -0.299 -7.872 -10.038 1.00 96.50 83 ALA A N 1
ATOM 602 C CA . ALA A 1 83 ? -0.483 -6.429 -9.958 1.00 96.50 83 ALA A CA 1
ATOM 603 C C . ALA A 1 83 ? 0.198 -5.692 -11.109 1.00 96.50 83 ALA A C 1
ATOM 605 O O . ALA A 1 83 ? 1.211 -6.155 -11.632 1.00 96.50 83 ALA A O 1
ATOM 606 N N . HIS A 1 84 ? -0.356 -4.536 -11.458 1.00 96.31 84 HIS A N 1
ATOM 607 C CA . HIS A 1 84 ? 0.270 -3.542 -12.314 1.00 96.31 84 HIS A CA 1
ATOM 608 C C . HIS A 1 84 ? 0.974 -2.510 -11.439 1.00 96.31 84 HIS A C 1
ATOM 610 O O . HIS A 1 84 ? 0.391 -2.036 -10.469 1.00 96.31 84 HIS A O 1
ATOM 616 N N . ILE A 1 85 ? 2.201 -2.129 -11.781 1.00 95.38 85 ILE A N 1
ATOM 617 C CA . ILE A 1 85 ? 2.912 -1.018 -11.144 1.00 95.38 85 ILE A CA 1
ATOM 618 C C . ILE A 1 85 ? 3.226 0.054 -12.169 1.00 95.38 85 ILE A C 1
ATOM 620 O O . ILE A 1 85 ? 3.679 -0.237 -13.272 1.00 95.38 85 ILE A O 1
ATOM 624 N N . THR A 1 86 ? 3.062 1.307 -11.771 1.00 95.94 86 THR A N 1
ATOM 625 C CA . THR A 1 86 ? 3.616 2.471 -12.448 1.00 95.94 86 THR A CA 1
ATOM 626 C C . THR A 1 86 ? 4.457 3.260 -11.458 1.00 95.94 86 THR A C 1
ATOM 628 O O . THR A 1 86 ? 3.987 3.710 -10.422 1.00 95.94 86 THR A O 1
ATOM 631 N N . ASN A 1 87 ? 5.717 3.465 -11.811 1.00 95.19 87 ASN A N 1
ATOM 632 C CA . ASN A 1 87 ? 6.655 4.286 -11.070 1.00 95.19 87 ASN A CA 1
ATOM 633 C C . ASN A 1 87 ? 6.994 5.532 -11.874 1.00 95.19 87 ASN A C 1
ATOM 635 O O . ASN A 1 87 ? 7.246 5.466 -13.079 1.00 95.19 87 ASN A O 1
ATOM 639 N N . PHE A 1 88 ? 7.078 6.667 -11.196 1.00 96.50 88 PHE A N 1
ATOM 640 C CA . PHE A 1 88 ? 7.583 7.918 -11.736 1.00 96.50 88 PHE A CA 1
ATOM 641 C C . PHE A 1 88 ? 8.608 8.507 -10.774 1.00 96.50 88 PHE A C 1
ATOM 643 O O . PHE A 1 88 ? 8.348 8.659 -9.585 1.00 96.50 88 PHE A O 1
ATOM 650 N N . VAL A 1 89 ? 9.784 8.861 -11.287 1.00 95.56 89 VAL A N 1
ATOM 651 C CA . VAL A 1 89 ? 10.920 9.295 -10.472 1.00 95.56 89 VAL A CA 1
ATOM 652 C C . VAL A 1 89 ? 11.536 10.567 -11.043 1.00 95.56 89 VAL A C 1
ATOM 654 O O . VAL A 1 89 ? 11.966 10.616 -12.196 1.00 95.56 89 VAL A O 1
ATOM 657 N N . VAL A 1 90 ? 11.648 11.577 -10.183 1.00 94.62 90 VAL A N 1
ATOM 658 C CA . VAL A 1 90 ? 12.515 12.749 -10.323 1.00 94.62 90 VAL A CA 1
ATOM 659 C C . VAL A 1 90 ? 13.606 12.630 -9.253 1.00 94.62 90 VAL A C 1
ATOM 661 O O . VAL A 1 90 ? 13.327 12.858 -8.071 1.00 94.62 90 VAL A O 1
ATOM 664 N N . PRO A 1 91 ? 14.848 12.276 -9.630 1.00 90.19 91 PRO A N 1
ATOM 665 C CA . PRO A 1 91 ? 15.903 11.967 -8.670 1.00 90.19 91 PRO A CA 1
ATOM 666 C C . PRO A 1 91 ? 16.098 13.046 -7.602 1.00 90.19 91 PRO A C 1
ATOM 668 O O . PRO A 1 91 ? 16.110 14.240 -7.911 1.00 90.19 91 PRO A O 1
ATOM 671 N N . SER A 1 92 ? 16.271 12.608 -6.352 1.00 85.69 92 SER A N 1
ATOM 672 C CA . SER A 1 92 ? 16.485 13.441 -5.159 1.00 85.69 92 SER A CA 1
ATOM 673 C C . SER A 1 92 ? 15.314 14.332 -4.732 1.00 85.69 92 SER A C 1
ATOM 675 O O . SER A 1 92 ? 15.430 15.037 -3.728 1.00 85.69 92 SER A O 1
ATOM 677 N N . PHE A 1 93 ? 14.206 14.349 -5.474 1.00 90.50 93 PHE A N 1
ATOM 678 C CA . PHE A 1 93 ? 13.116 15.294 -5.241 1.00 90.50 93 PHE A CA 1
ATOM 679 C C . PHE A 1 93 ? 11.770 14.614 -5.035 1.00 90.50 93 PHE A C 1
ATOM 681 O O . PHE A 1 93 ? 11.068 14.950 -4.085 1.00 90.50 93 PHE A O 1
ATOM 688 N N . TYR A 1 94 ? 11.402 13.693 -5.921 1.00 93.94 94 TYR A N 1
ATOM 689 C CA . TYR A 1 94 ? 10.059 13.134 -5.960 1.00 93.94 94 TYR A CA 1
ATOM 690 C C . TYR A 1 94 ? 10.090 11.728 -6.544 1.00 93.94 94 TYR A C 1
ATOM 692 O O . TYR A 1 94 ? 10.688 11.503 -7.594 1.00 93.94 94 TYR A O 1
ATOM 700 N N . SER A 1 95 ? 9.395 10.798 -5.908 1.00 95.25 95 SER A N 1
ATOM 701 C CA . SER A 1 95 ? 8.988 9.555 -6.549 1.00 95.25 95 SER A CA 1
ATOM 702 C C . SER A 1 95 ? 7.541 9.249 -6.209 1.00 95.25 95 SER A C 1
ATOM 704 O O . SER A 1 95 ? 7.078 9.553 -5.110 1.00 95.25 95 SER A O 1
ATOM 706 N N . ASN A 1 96 ? 6.832 8.689 -7.174 1.00 96.56 96 ASN A N 1
ATOM 707 C CA . ASN A 1 96 ? 5.494 8.167 -7.003 1.00 96.56 96 ASN A CA 1
ATOM 708 C C . ASN A 1 96 ? 5.470 6.735 -7.524 1.00 96.56 96 ASN A C 1
ATOM 710 O O . ASN A 1 96 ? 6.022 6.455 -8.587 1.00 96.56 96 ASN A O 1
ATOM 714 N N . GLU A 1 97 ? 4.873 5.864 -6.732 1.00 96.38 97 GLU A N 1
ATOM 715 C CA . GLU A 1 97 ? 4.639 4.459 -7.012 1.00 96.38 97 GLU A CA 1
ATOM 716 C C . GLU A 1 97 ? 3.136 4.234 -6.910 1.00 96.38 97 GLU A C 1
ATOM 718 O O . GLU A 1 97 ? 2.543 4.533 -5.877 1.00 96.38 97 GLU A O 1
ATOM 723 N N . HIS A 1 98 ? 2.547 3.752 -7.993 1.00 97.00 98 HIS A N 1
ATOM 724 C CA . HIS A 1 98 ? 1.151 3.364 -8.097 1.00 97.00 98 HIS A CA 1
ATOM 725 C C . HIS A 1 98 ? 1.106 1.865 -8.364 1.00 97.00 98 HIS A C 1
ATOM 727 O O . HIS A 1 98 ? 1.740 1.407 -9.315 1.00 97.00 98 HIS A O 1
ATOM 733 N N . ILE A 1 99 ? 0.384 1.109 -7.547 1.00 97.31 99 ILE A N 1
ATOM 734 C CA . ILE A 1 99 ? 0.194 -0.333 -7.703 1.00 97.31 99 ILE A CA 1
ATOM 735 C C . ILE A 1 99 ? -1.304 -0.617 -7.739 1.00 97.31 99 ILE A C 1
ATOM 737 O O . ILE A 1 99 ? -2.019 -0.192 -6.839 1.00 97.31 99 ILE A O 1
ATOM 741 N N . GLU A 1 100 ? -1.764 -1.378 -8.725 1.00 97.75 100 GLU A N 1
ATOM 742 C CA . GLU A 1 100 ? -3.146 -1.850 -8.842 1.00 97.75 100 GLU A CA 1
ATOM 743 C C . GLU A 1 100 ? -3.165 -3.381 -8.861 1.00 97.75 100 GLU A C 1
ATOM 745 O O . GLU A 1 100 ? -2.498 -4.014 -9.682 1.00 97.75 100 GLU A O 1
ATOM 750 N N . VAL A 1 101 ? -3.934 -4.000 -7.966 1.00 97.38 101 VAL A N 1
ATOM 751 C CA . VAL A 1 101 ? -4.126 -5.455 -7.954 1.00 97.38 101 VAL A CA 1
ATOM 752 C C . VAL A 1 101 ? -5.059 -5.845 -9.094 1.00 97.38 101 VAL A C 1
ATOM 754 O O . VAL A 1 101 ? -6.232 -5.490 -9.105 1.00 97.38 101 VAL A O 1
ATOM 757 N N . LEU A 1 102 ? -4.555 -6.627 -10.044 1.00 96.44 102 LEU A N 1
ATOM 758 C CA . LEU A 1 102 ? -5.300 -7.020 -11.240 1.00 96.44 102 LEU A CA 1
ATOM 759 C C . LEU A 1 102 ? -6.172 -8.256 -11.001 1.00 96.44 102 LEU A C 1
ATOM 761 O O . LEU A 1 102 ? -7.300 -8.336 -11.487 1.00 96.44 102 LEU A O 1
ATOM 765 N N . SER A 1 103 ? -5.635 -9.256 -10.298 1.00 95.69 103 SER A N 1
ATOM 766 C CA . SER A 1 103 ? -6.327 -10.526 -10.060 1.00 95.69 103 SER A CA 1
ATOM 767 C C . SER A 1 103 ? -5.725 -11.298 -8.892 1.00 95.69 103 SER A C 1
ATOM 769 O O . SER A 1 103 ? -4.533 -11.167 -8.613 1.00 95.69 103 SER A O 1
ATOM 771 N N . LEU A 1 104 ? -6.547 -1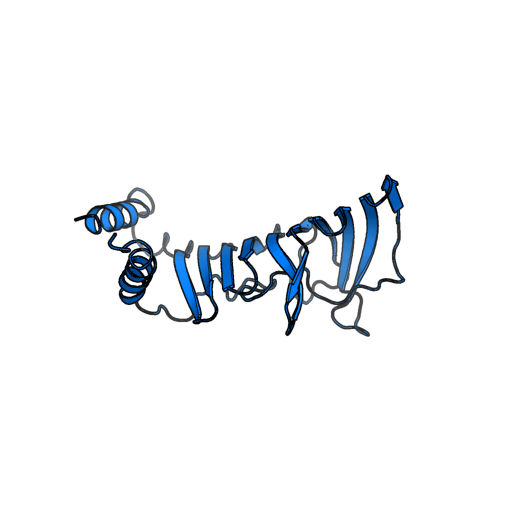2.124 -8.239 1.00 96.00 104 LEU A N 1
ATOM 772 C CA . LEU A 1 104 ? -6.126 -13.029 -7.169 1.00 96.00 104 LEU A CA 1
ATOM 773 C C . LEU A 1 104 ? -5.875 -14.428 -7.731 1.00 96.00 104 LEU A C 1
ATOM 775 O O . LEU A 1 104 ? -6.684 -14.957 -8.497 1.00 96.00 104 LEU A O 1
ATOM 779 N N . LEU A 1 105 ? -4.747 -15.012 -7.342 1.00 93.31 105 LEU A N 1
ATOM 780 C CA . LEU A 1 105 ? -4.337 -16.376 -7.681 1.00 93.31 105 LEU A CA 1
ATOM 781 C C . LEU A 1 105 ? -4.582 -17.332 -6.502 1.00 93.31 105 LEU A C 1
ATOM 783 O O . LEU A 1 105 ? -4.924 -18.494 -6.724 1.00 93.31 105 LEU A O 1
ATOM 787 N N . ASP A 1 106 ? -4.475 -16.820 -5.273 1.00 91.56 106 ASP A N 1
ATOM 788 C CA . ASP A 1 106 ? -4.833 -17.478 -4.01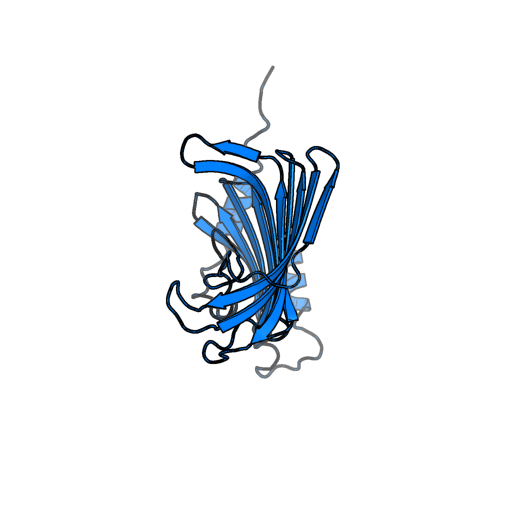4 1.00 91.56 106 ASP A CA 1
ATOM 789 C C . ASP A 1 106 ? -5.618 -16.487 -3.132 1.00 91.56 106 ASP A C 1
ATOM 791 O O . ASP A 1 106 ? -5.101 -15.442 -2.749 1.00 91.56 106 ASP A O 1
ATOM 795 N N . ASP A 1 107 ? -6.882 -16.779 -2.822 1.00 88.75 107 ASP A N 1
ATOM 796 C CA . ASP A 1 107 ? -7.745 -15.903 -2.015 1.00 88.75 107 ASP A CA 1
ATOM 797 C C . ASP A 1 107 ? -7.754 -16.264 -0.520 1.00 88.75 107 ASP A C 1
ATOM 799 O O . ASP A 1 107 ? -8.489 -15.661 0.264 1.00 88.75 107 ASP A O 1
ATOM 803 N N . SER A 1 108 ? -6.924 -17.219 -0.089 1.00 88.62 108 SER A N 1
ATOM 804 C CA . SER A 1 108 ? -6.989 -17.790 1.262 1.00 88.62 108 SER A CA 1
ATOM 805 C C . SER A 1 108 ? -6.730 -16.789 2.393 1.00 88.62 108 SER A C 1
ATOM 807 O O . SER A 1 108 ? -7.207 -16.996 3.512 1.00 88.62 108 SER A O 1
ATOM 809 N N . ALA A 1 109 ? -6.002 -15.703 2.118 1.00 85.31 109 ALA A N 1
ATOM 810 C CA . ALA A 1 109 ? -5.770 -14.621 3.072 1.00 85.31 109 ALA A CA 1
ATOM 811 C C . ALA A 1 109 ? -6.956 -13.646 3.197 1.00 85.31 109 ALA A C 1
ATOM 813 O O . ALA A 1 109 ? -7.044 -12.946 4.203 1.00 85.31 109 ALA A O 1
ATOM 814 N N . GLY A 1 110 ? -7.858 -13.594 2.209 1.00 89.62 110 GLY A N 1
ATOM 815 C CA . GLY A 1 110 ? -8.973 -12.638 2.152 1.00 89.62 110 GLY A CA 1
ATOM 816 C C . GLY A 1 110 ? -8.568 -11.191 1.840 1.00 89.62 110 GLY A C 1
ATOM 817 O O . GLY A 1 110 ? -9.376 -10.288 2.010 1.00 89.62 110 GLY A O 1
ATOM 818 N N . TYR A 1 111 ? -7.317 -10.963 1.436 1.00 92.56 111 TYR A N 1
ATOM 819 C CA . TYR A 1 111 ? -6.776 -9.686 0.964 1.00 92.56 111 TYR A CA 1
ATOM 820 C C . TYR A 1 111 ? -5.523 -9.964 0.106 1.00 92.56 111 TYR A C 1
ATOM 822 O O . TYR A 1 111 ? -5.042 -11.099 0.130 1.00 92.56 111 TYR A O 1
ATOM 830 N N . PRO A 1 112 ? -4.977 -8.975 -0.626 1.00 95.25 112 PRO A N 1
ATOM 831 C CA . PRO A 1 112 ? -5.719 -7.806 -1.090 1.00 95.25 112 PRO A CA 1
ATOM 832 C C . PRO A 1 112 ? -6.885 -8.201 -1.998 1.00 95.25 112 PRO A C 1
ATOM 834 O O . PRO A 1 112 ? -6.943 -9.333 -2.469 1.00 95.25 112 PRO A O 1
ATOM 837 N N . SER A 1 113 ? -7.814 -7.283 -2.237 1.00 95.62 113 SER A N 1
ATOM 838 C CA . SER A 1 113 ? -8.906 -7.487 -3.192 1.00 95.62 113 SER A CA 1
ATOM 839 C C . SER A 1 113 ? -8.457 -7.185 -4.626 1.00 95.62 113 SER A C 1
ATOM 841 O O . SER A 1 113 ? -7.527 -6.414 -4.870 1.00 95.62 113 SER A O 1
ATOM 843 N N . ALA A 1 114 ? -9.124 -7.773 -5.621 1.00 96.31 114 ALA A N 1
ATOM 844 C CA . ALA A 1 114 ? -8.925 -7.336 -7.003 1.00 96.31 114 ALA A CA 1
ATOM 845 C C . ALA A 1 114 ? -9.443 -5.896 -7.166 1.00 96.31 114 ALA A C 1
ATOM 847 O O . ALA A 1 114 ? -10.568 -5.591 -6.773 1.00 96.31 114 ALA A O 1
ATOM 848 N N . GLY A 1 115 ? -8.628 -5.023 -7.754 1.00 96.38 115 GLY A N 1
ATOM 849 C CA . GLY A 1 115 ? -8.877 -3.585 -7.843 1.00 96.38 115 GLY A CA 1
ATOM 850 C C . GLY A 1 115 ? -8.333 -2.774 -6.666 1.00 96.38 115 GLY A C 1
ATOM 851 O O . GLY A 1 115 ? -8.508 -1.559 -6.670 1.00 96.38 115 GLY A O 1
ATOM 852 N N . THR A 1 116 ? -7.672 -3.394 -5.679 1.00 97.94 116 THR A N 1
ATOM 853 C CA . THR A 1 116 ? -6.994 -2.641 -4.616 1.00 97.94 116 THR A CA 1
ATOM 854 C C . THR A 1 116 ? -5.873 -1.790 -5.202 1.00 97.94 116 THR A C 1
ATOM 856 O O . THR A 1 116 ? -5.023 -2.296 -5.940 1.00 97.94 116 THR A O 1
ATOM 859 N N . VAL A 1 117 ? -5.854 -0.510 -4.841 1.00 97.94 117 VAL A N 1
ATOM 860 C CA . VAL A 1 117 ? -4.862 0.468 -5.294 1.00 97.94 117 VAL A CA 1
ATOM 861 C C . VAL A 1 117 ? -3.971 0.894 -4.134 1.00 97.94 117 VAL A C 1
ATOM 863 O O . VAL A 1 117 ? -4.463 1.217 -3.056 1.00 97.94 117 VAL A O 1
ATOM 866 N N . PHE A 1 118 ? -2.661 0.948 -4.373 1.00 97.56 118 PHE A N 1
ATOM 867 C CA . PHE A 1 118 ? -1.659 1.504 -3.468 1.00 97.56 118 PHE A CA 1
ATOM 868 C C . PHE A 1 118 ? -0.937 2.652 -4.168 1.00 97.56 118 PHE A C 1
ATOM 870 O O . PHE A 1 118 ? -0.251 2.445 -5.164 1.00 97.56 118 PHE A O 1
ATOM 877 N N . ASP A 1 119 ? -1.036 3.854 -3.615 1.00 97.31 119 ASP A N 1
ATOM 878 C CA . ASP A 1 119 ? -0.376 5.049 -4.126 1.00 97.31 119 ASP A CA 1
ATOM 879 C C . ASP A 1 119 ? 0.593 5.592 -3.088 1.00 97.31 119 ASP A C 1
ATOM 881 O O . ASP A 1 119 ? 0.189 6.151 -2.071 1.00 97.31 119 ASP A O 1
ATOM 885 N N . THR A 1 120 ? 1.891 5.479 -3.351 1.00 96.75 120 THR A N 1
ATOM 886 C CA . THR A 1 120 ? 2.937 6.000 -2.475 1.00 96.75 120 THR A CA 1
ATOM 887 C C . THR A 1 120 ? 3.688 7.135 -3.148 1.00 96.75 120 THR A C 1
ATOM 889 O O . THR A 1 120 ? 4.330 6.970 -4.178 1.00 96.75 120 THR A O 1
ATOM 892 N N . THR A 1 121 ? 3.661 8.311 -2.532 1.00 96.38 121 THR A N 1
ATOM 893 C CA . THR A 1 121 ? 4.440 9.483 -2.927 1.00 96.38 121 THR A CA 1
ATOM 894 C C . THR A 1 121 ? 5.517 9.764 -1.894 1.00 96.38 121 THR A C 1
ATOM 896 O O . THR A 1 121 ? 5.238 9.915 -0.710 1.00 96.38 121 THR A O 1
ATOM 899 N N . LYS A 1 122 ? 6.757 9.897 -2.350 1.00 95.12 122 LYS A N 1
ATOM 900 C CA . LYS A 1 122 ? 7.946 10.150 -1.536 1.00 95.12 122 LYS A CA 1
ATOM 901 C C . LYS A 1 122 ? 8.619 11.426 -2.024 1.00 95.12 122 LYS A C 1
ATOM 903 O O . LYS A 1 122 ? 8.840 11.588 -3.224 1.00 95.12 122 LYS A O 1
ATOM 908 N N . MET A 1 123 ? 8.940 12.340 -1.113 1.00 94.69 123 MET A N 1
ATOM 909 C CA . MET A 1 123 ? 9.516 13.643 -1.451 1.00 94.69 123 MET A CA 1
ATOM 910 C C . MET A 1 123 ? 10.757 13.968 -0.626 1.00 94.69 123 MET A C 1
ATOM 912 O O . MET A 1 123 ? 10.792 13.749 0.586 1.00 94.69 123 MET A O 1
ATOM 916 N N . PHE A 1 124 ? 11.711 14.609 -1.301 1.00 92.50 124 PHE A N 1
ATOM 917 C CA . PHE A 1 124 ? 12.990 15.097 -0.790 1.00 92.50 124 PHE A CA 1
ATOM 918 C C . PHE A 1 124 ? 13.823 14.027 -0.099 1.00 92.50 124 PHE A C 1
ATOM 920 O O . PHE A 1 124 ? 13.648 13.722 1.083 1.00 92.50 124 PHE A O 1
ATOM 927 N N . ASP A 1 125 ? 14.802 13.524 -0.832 1.00 87.06 125 ASP A N 1
ATOM 928 C CA . ASP A 1 125 ? 15.703 12.524 -0.296 1.00 87.06 125 ASP A CA 1
ATOM 929 C C . ASP A 1 125 ? 16.739 13.206 0.599 1.00 87.06 125 ASP A C 1
ATOM 931 O O . ASP A 1 125 ? 17.368 14.201 0.222 1.00 87.06 125 ASP A O 1
ATOM 935 N N . PHE A 1 126 ? 16.956 12.660 1.788 1.00 85.38 126 PHE A N 1
ATOM 936 C CA . PHE A 1 126 ? 18.001 13.113 2.689 1.00 85.38 126 PHE A CA 1
ATOM 937 C C . PHE A 1 126 ? 18.695 11.922 3.339 1.00 85.38 126 PHE A C 1
ATOM 939 O O . PHE A 1 126 ? 18.102 10.875 3.586 1.00 85.38 126 PHE A O 1
ATOM 946 N N . ASN A 1 127 ? 19.985 12.082 3.619 1.00 85.12 127 ASN A N 1
ATOM 947 C CA . ASN A 1 127 ? 20.760 11.047 4.282 1.00 85.12 127 ASN A CA 1
ATOM 948 C C . ASN A 1 127 ? 20.623 11.201 5.800 1.00 85.12 127 ASN A C 1
ATOM 950 O O . ASN A 1 127 ? 21.123 12.173 6.376 1.00 85.12 127 ASN A O 1
ATOM 954 N N . PHE A 1 128 ? 19.963 10.246 6.447 1.00 80.69 128 PHE A N 1
ATOM 955 C CA . PHE A 1 128 ? 19.888 10.179 7.895 1.00 80.69 128 PHE A CA 1
ATOM 956 C C . PHE A 1 128 ? 21.032 9.305 8.436 1.00 80.69 128 PHE A C 1
ATOM 958 O O . PHE A 1 128 ? 21.163 8.154 8.015 1.00 80.69 128 PHE A O 1
ATOM 965 N N . PRO A 1 129 ? 21.843 9.784 9.404 1.00 74.62 129 PRO A N 1
ATOM 966 C CA . PRO A 1 129 ? 23.075 9.106 9.835 1.00 74.62 129 PRO A CA 1
ATOM 967 C C . PRO A 1 129 ? 22.931 7.644 10.282 1.00 74.62 129 PRO A C 1
ATOM 969 O O . PRO A 1 129 ? 23.920 6.920 10.312 1.00 74.62 129 PRO A O 1
ATOM 972 N N . ILE A 1 130 ? 21.723 7.224 10.662 1.00 75.06 130 ILE A N 1
ATOM 973 C CA . ILE A 1 130 ? 21.426 5.896 11.221 1.00 75.06 130 ILE A CA 1
ATOM 974 C C . ILE A 1 130 ? 20.469 5.099 10.310 1.00 75.06 130 ILE A C 1
ATOM 976 O O . ILE A 1 130 ? 20.294 3.903 10.505 1.00 75.06 130 ILE A O 1
ATOM 980 N N . GLY A 1 131 ? 19.857 5.748 9.313 1.00 68.06 131 GLY A N 1
ATOM 981 C CA . GLY A 1 131 ? 18.810 5.168 8.459 1.00 68.06 131 GLY A CA 1
ATOM 982 C C . GLY A 1 131 ? 19.154 5.125 6.971 1.00 68.06 131 GLY A C 1
ATOM 983 O O . GLY A 1 131 ? 18.392 4.567 6.191 1.00 68.06 131 GLY A O 1
ATOM 984 N N . GLY A 1 132 ? 20.294 5.696 6.567 1.00 82.31 132 GLY A N 1
ATOM 985 C CA . GLY A 1 132 ? 20.651 5.832 5.158 1.00 82.31 132 GLY A CA 1
ATOM 986 C C . GLY A 1 132 ? 19.802 6.890 4.455 1.00 82.31 132 GLY A C 1
ATOM 987 O O . GLY A 1 132 ? 19.370 7.867 5.068 1.00 82.31 132 GLY A O 1
ATOM 988 N N . MET A 1 133 ? 19.590 6.711 3.153 1.00 82.19 133 MET A N 1
ATOM 989 C CA . MET A 1 133 ? 18.735 7.601 2.369 1.00 82.19 133 MET A CA 1
ATOM 990 C C . MET A 1 133 ? 17.271 7.378 2.748 1.00 82.19 133 MET A C 1
ATOM 992 O O . MET A 1 133 ? 16.752 6.276 2.599 1.00 82.19 133 MET A O 1
ATOM 996 N N . MET A 1 134 ? 16.622 8.430 3.233 1.00 85.81 134 MET A N 1
ATOM 997 C CA . MET A 1 134 ? 15.206 8.454 3.591 1.00 85.81 134 MET A CA 1
ATOM 998 C C . MET A 1 134 ? 14.515 9.603 2.855 1.00 85.81 134 MET A C 1
ATOM 1000 O O . MET A 1 134 ? 15.177 10.523 2.372 1.00 85.81 134 MET A O 1
ATOM 1004 N N . HIS A 1 135 ? 13.187 9.579 2.808 1.00 89.38 135 HIS A N 1
ATOM 1005 C CA . HIS A 1 135 ? 12.388 10.680 2.272 1.00 89.38 135 HIS A CA 1
ATOM 1006 C C . HIS A 1 135 ? 11.864 11.534 3.419 1.00 89.38 135 HIS A C 1
ATOM 1008 O O . HIS A 1 135 ? 11.416 10.999 4.432 1.00 89.38 135 HIS A O 1
ATOM 1014 N N . LEU A 1 136 ? 11.950 12.859 3.293 1.00 91.06 136 LEU A N 1
ATOM 1015 C CA . LEU A 1 136 ? 11.485 13.767 4.344 1.00 91.06 136 LEU A CA 1
ATOM 1016 C C . LEU A 1 136 ? 9.972 13.680 4.511 1.00 91.06 136 LEU A C 1
ATOM 1018 O O . LEU A 1 136 ? 9.487 13.709 5.640 1.00 91.06 136 LEU A O 1
ATOM 1022 N N . PHE A 1 137 ? 9.256 13.553 3.394 1.00 93.31 137 PHE A N 1
ATOM 1023 C CA . PHE A 1 137 ? 7.813 13.369 3.383 1.00 93.31 137 PHE A CA 1
ATOM 1024 C C . PHE A 1 137 ? 7.455 12.108 2.615 1.00 93.31 137 PHE A C 1
ATOM 1026 O O . PHE A 1 137 ? 7.936 11.908 1.498 1.00 93.31 137 PHE A O 1
ATOM 1033 N N . THR A 1 138 ? 6.580 11.294 3.195 1.00 94.62 138 THR A N 1
ATOM 1034 C CA . THR A 1 138 ? 5.942 10.179 2.494 1.00 94.62 138 THR A CA 1
ATOM 1035 C C . THR A 1 138 ? 4.436 10.287 2.668 1.00 94.62 138 THR A C 1
ATOM 1037 O O . THR A 1 138 ? 3.948 10.651 3.735 1.00 94.62 138 THR A O 1
ATOM 1040 N N . THR A 1 139 ? 3.686 10.024 1.610 1.00 95.44 139 THR A N 1
ATOM 1041 C CA . THR A 1 139 ? 2.236 9.858 1.653 1.00 95.44 139 THR A CA 1
ATOM 1042 C C . THR A 1 139 ? 1.904 8.537 1.002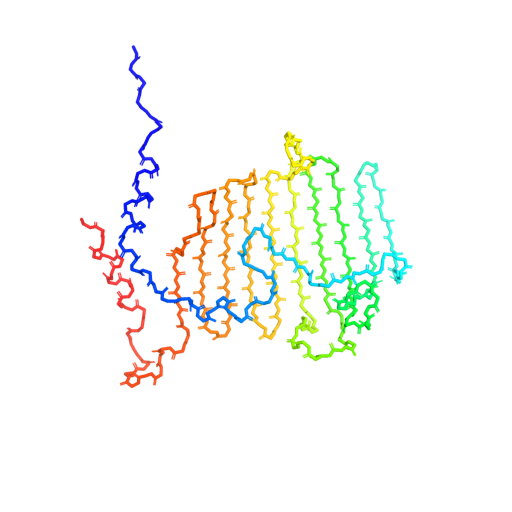 1.00 95.44 139 THR A C 1
ATOM 1044 O O . THR A 1 139 ? 2.347 8.308 -0.117 1.00 95.44 139 THR A O 1
ATOM 1047 N N . THR A 1 140 ? 1.138 7.700 1.681 1.00 96.69 140 THR A N 1
ATOM 1048 C CA . THR A 1 140 ? 0.640 6.439 1.142 1.00 96.69 140 THR A CA 1
ATOM 1049 C C . THR A 1 140 ? -0.871 6.445 1.235 1.00 96.69 140 THR A C 1
ATOM 1051 O O . THR A 1 140 ? -1.417 6.731 2.296 1.00 96.69 140 THR A O 1
ATOM 1054 N N . VAL A 1 141 ? -1.542 6.143 0.136 1.00 96.94 141 VAL A N 1
ATOM 1055 C CA . VAL A 1 141 ? -2.984 5.933 0.074 1.00 96.94 141 VAL A CA 1
ATOM 1056 C C . VAL A 1 141 ? -3.220 4.495 -0.348 1.00 96.94 141 VAL A C 1
ATOM 1058 O O . VAL A 1 141 ? -2.533 3.995 -1.235 1.00 96.94 141 VAL A O 1
ATOM 1061 N N . ILE A 1 142 ? -4.153 3.828 0.315 1.00 97.62 142 ILE A N 1
ATOM 1062 C CA . ILE A 1 142 ? -4.592 2.483 -0.033 1.00 97.62 142 ILE A CA 1
ATOM 1063 C C . ILE A 1 142 ? -6.108 2.516 -0.129 1.00 97.62 142 ILE A C 1
ATOM 1065 O O . ILE A 1 142 ? -6.770 2.946 0.815 1.00 97.62 142 ILE A O 1
ATOM 1069 N N . ASP A 1 143 ? -6.634 2.071 -1.258 1.00 97.50 143 ASP A N 1
ATOM 1070 C CA . ASP A 1 143 ? -8.065 1.932 -1.502 1.00 97.50 143 ASP A CA 1
ATOM 1071 C C . ASP A 1 143 ? -8.338 0.477 -1.873 1.00 97.50 143 ASP A C 1
ATOM 1073 O O . ASP A 1 143 ? -7.963 0.023 -2.953 1.00 97.50 143 ASP A O 1
ATOM 1077 N N . ASP A 1 144 ? -8.909 -0.274 -0.937 1.00 96.75 144 ASP A N 1
ATOM 1078 C CA . ASP A 1 144 ? -9.328 -1.653 -1.126 1.00 96.75 144 ASP A CA 1
ATOM 1079 C C . ASP A 1 144 ? -10.856 -1.696 -1.267 1.00 96.75 144 ASP A C 1
ATOM 1081 O O . ASP A 1 144 ? -11.568 -1.308 -0.335 1.00 96.75 144 ASP A O 1
ATOM 1085 N N . PRO A 1 145 ? -11.393 -2.189 -2.395 1.00 94.88 145 PRO A N 1
ATOM 1086 C CA . PRO A 1 145 ? -12.830 -2.162 -2.649 1.00 94.88 145 PRO A CA 1
ATOM 1087 C C . PRO A 1 145 ? -13.662 -2.995 -1.662 1.00 94.88 145 PRO A C 1
ATOM 1089 O O . PRO A 1 145 ? -14.872 -2.776 -1.577 1.00 94.88 145 PRO A O 1
ATOM 1092 N N . GLU A 1 146 ? -13.057 -3.937 -0.933 1.00 93.19 146 GLU A N 1
ATOM 1093 C CA . GLU A 1 146 ? -13.754 -4.768 0.055 1.00 93.19 146 GLU A CA 1
ATOM 1094 C C . GLU A 1 146 ? -13.447 -4.351 1.499 1.00 93.19 146 GLU A C 1
ATOM 1096 O O . GLU A 1 146 ? -14.336 -4.419 2.348 1.00 93.19 146 GLU A O 1
ATOM 1101 N N . LEU A 1 147 ? -12.222 -3.896 1.786 1.00 91.81 147 LEU A N 1
ATOM 1102 C CA . LEU A 1 147 ? -11.782 -3.572 3.152 1.00 91.81 147 LEU A CA 1
ATOM 1103 C C . LEU A 1 147 ? -11.886 -2.085 3.511 1.00 91.81 147 LEU A C 1
ATOM 1105 O O . LEU A 1 147 ? -11.960 -1.743 4.694 1.00 91.81 147 LEU A O 1
ATOM 1109 N N . GLY A 1 148 ? -11.907 -1.200 2.515 1.00 93.06 148 GLY A N 1
ATOM 1110 C CA . GLY A 1 148 ? -12.035 0.242 2.691 1.00 93.06 148 GLY A CA 1
ATOM 1111 C C . GLY A 1 148 ? -10.773 1.021 2.333 1.00 93.06 148 GLY A C 1
ATOM 1112 O O . GLY A 1 148 ? -9.968 0.618 1.502 1.00 93.06 148 GLY A O 1
ATOM 1113 N N . TYR A 1 149 ? -10.609 2.178 2.962 1.00 95.25 149 TYR A N 1
ATOM 1114 C CA . TYR A 1 149 ? -9.652 3.199 2.556 1.00 95.25 149 TYR A CA 1
ATOM 1115 C C . TYR A 1 149 ? -8.732 3.587 3.706 1.00 95.25 149 TYR A C 1
ATOM 1117 O O . TYR A 1 149 ? -9.186 3.807 4.827 1.00 95.25 149 TYR A O 1
ATOM 1125 N N . ALA A 1 150 ? -7.454 3.810 3.420 1.00 95.69 150 ALA A N 1
ATOM 1126 C CA . ALA A 1 150 ? -6.558 4.463 4.357 1.00 95.69 150 ALA A CA 1
ATOM 1127 C C . ALA A 1 150 ? -5.604 5.436 3.670 1.00 95.69 150 ALA A C 1
ATOM 1129 O O . ALA A 1 150 ? -5.190 5.260 2.528 1.00 95.69 150 ALA A O 1
ATOM 1130 N N . SER A 1 151 ? -5.214 6.465 4.412 1.00 96.12 151 SER A N 1
ATOM 1131 C CA . SER A 1 151 ? -4.224 7.451 4.009 1.00 96.12 151 SER A CA 1
ATOM 1132 C C . SER A 1 151 ? -3.254 7.678 5.152 1.00 96.12 151 SER A C 1
ATOM 1134 O O . SER A 1 151 ? -3.656 8.016 6.262 1.00 96.12 151 SER A O 1
ATOM 1136 N N . GLN A 1 152 ? -1.968 7.579 4.861 1.00 95.00 152 GLN A N 1
ATOM 1137 C CA . GLN A 1 152 ? -0.893 7.830 5.797 1.00 95.00 152 GLN A CA 1
ATOM 1138 C C . GLN A 1 152 ? 0.008 8.942 5.280 1.00 95.00 152 GLN A C 1
ATOM 1140 O O . GLN A 1 152 ? 0.504 8.879 4.162 1.00 95.00 152 GLN A O 1
ATOM 1145 N N . PHE A 1 153 ? 0.266 9.944 6.112 1.00 94.44 153 PHE A N 1
ATOM 1146 C CA . PHE A 1 153 ? 1.253 10.986 5.863 1.00 94.44 153 PHE A CA 1
ATOM 1147 C C . PHE A 1 153 ? 2.341 10.922 6.930 1.00 94.44 153 PHE A C 1
ATOM 1149 O O . PHE A 1 153 ? 2.047 10.959 8.123 1.00 94.44 153 PHE A O 1
ATOM 1156 N N . SER A 1 154 ? 3.606 10.882 6.521 1.00 92.50 154 SER A N 1
ATOM 1157 C CA . SER A 1 154 ? 4.739 10.877 7.440 1.00 92.50 154 SER A CA 1
ATOM 1158 C C . SER A 1 154 ? 5.738 11.992 7.155 1.00 92.50 154 SER A C 1
ATOM 1160 O O . SER A 1 154 ? 6.022 12.347 6.010 1.00 92.50 154 SER A O 1
ATOM 1162 N N . ILE A 1 155 ? 6.284 12.535 8.244 1.00 90.56 155 ILE A N 1
ATOM 1163 C CA . ILE A 1 155 ? 7.464 13.395 8.275 1.00 90.56 155 ILE A CA 1
ATOM 1164 C C . ILE A 1 155 ? 8.548 12.613 9.004 1.00 90.56 155 ILE A C 1
ATOM 1166 O O . ILE A 1 155 ? 8.612 12.586 10.239 1.00 90.56 155 ILE A O 1
ATOM 1170 N N . THR A 1 156 ? 9.390 11.931 8.244 1.00 83.81 156 THR A N 1
ATOM 1171 C CA . THR A 1 156 ? 10.374 11.013 8.809 1.00 83.81 156 THR A CA 1
ATOM 1172 C C . THR A 1 156 ? 11.472 11.763 9.576 1.00 83.81 156 THR A C 1
ATOM 1174 O O . THR A 1 156 ? 11.972 12.783 9.094 1.00 83.81 156 THR A O 1
ATOM 1177 N N . PRO A 1 157 ? 11.923 11.261 10.745 1.00 76.44 157 PRO A N 1
ATOM 1178 C CA . PRO A 1 157 ? 11.441 10.094 11.505 1.00 76.44 157 PRO A CA 1
ATOM 1179 C C . PRO A 1 157 ? 10.456 10.450 12.640 1.00 76.44 157 PRO A C 1
ATOM 1181 O O . PRO A 1 157 ? 10.330 9.703 13.607 1.00 76.44 157 PRO A O 1
ATOM 1184 N N . PHE A 1 158 ? 9.840 11.630 12.612 1.00 84.00 158 PHE A N 1
ATOM 1185 C CA . PHE A 1 158 ? 9.251 12.234 13.811 1.00 84.00 158 PHE A CA 1
ATOM 1186 C C . PHE A 1 158 ? 7.759 11.996 13.974 1.00 84.00 158 PHE A C 1
ATOM 1188 O O . PHE A 1 158 ? 7.267 12.003 15.104 1.00 84.00 158 PHE A O 1
ATOM 1195 N N . PHE A 1 159 ? 7.050 11.869 12.860 1.00 89.75 159 PHE A N 1
ATOM 1196 C CA . PHE A 1 159 ? 5.605 11.979 12.831 1.00 89.75 159 PHE A CA 1
ATOM 1197 C C . PHE A 1 159 ? 5.036 11.130 11.704 1.00 89.75 159 PHE A C 1
ATOM 1199 O O . PHE A 1 159 ? 5.504 11.227 10.572 1.00 89.75 159 PHE A O 1
ATOM 1206 N N . THR A 1 160 ? 3.992 10.376 12.011 1.00 92.06 160 THR A N 1
ATOM 1207 C CA . THR A 1 160 ? 3.137 9.687 11.050 1.00 92.06 160 THR A CA 1
ATOM 1208 C C . THR A 1 160 ? 1.698 9.917 11.478 1.00 92.06 160 THR A C 1
ATOM 1210 O O . THR A 1 160 ? 1.371 9.707 12.639 1.00 92.06 160 THR A O 1
ATOM 1213 N N . ASN A 1 161 ? 0.847 10.365 10.571 1.00 92.38 161 ASN A N 1
ATOM 1214 C CA . ASN A 1 161 ? -0.593 10.429 10.751 1.00 92.38 161 ASN A CA 1
ATOM 1215 C C . ASN A 1 161 ? -1.229 9.412 9.812 1.00 92.38 161 ASN A C 1
ATOM 1217 O O . ASN A 1 161 ? -0.879 9.394 8.635 1.00 92.38 161 ASN A 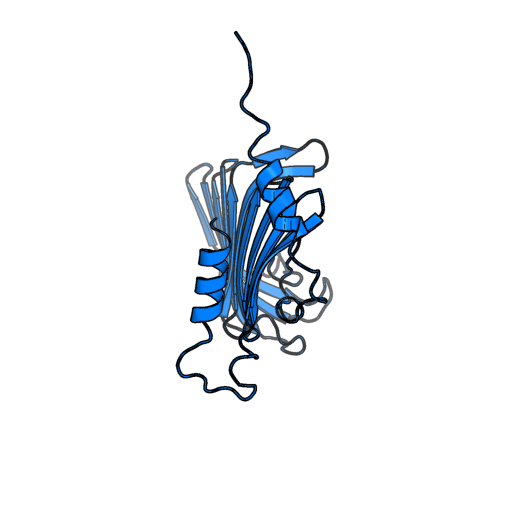O 1
ATOM 1221 N N . THR A 1 162 ? -2.126 8.588 10.333 1.00 93.50 162 THR A N 1
ATOM 1222 C CA . THR A 1 162 ? -2.831 7.562 9.575 1.00 93.50 162 THR A CA 1
ATOM 1223 C C . THR A 1 162 ? -4.322 7.739 9.800 1.00 93.50 162 THR A C 1
ATOM 1225 O O . THR A 1 162 ? -4.808 7.611 10.923 1.00 93.50 162 THR A O 1
ATOM 1228 N N . PHE A 1 163 ? -5.031 7.981 8.710 1.00 93.62 163 PHE A N 1
ATOM 1229 C CA . PHE A 1 163 ? -6.477 7.979 8.636 1.00 93.62 163 PHE A CA 1
ATOM 1230 C C . PHE A 1 163 ? -6.942 6.676 7.985 1.00 93.62 163 PHE A C 1
ATOM 1232 O O . PHE A 1 163 ? -6.407 6.283 6.952 1.00 93.62 163 PHE A O 1
ATOM 1239 N N . LEU A 1 164 ? -7.927 6.021 8.584 1.00 93.06 164 LEU A N 1
ATOM 1240 C CA . LEU A 1 164 ? -8.453 4.718 8.198 1.00 93.06 164 LEU A CA 1
ATOM 1241 C C . LEU A 1 164 ? -9.983 4.774 8.184 1.00 93.06 164 LEU A C 1
ATOM 1243 O O . LEU A 1 164 ? -10.596 5.290 9.116 1.00 93.06 164 LEU A O 1
ATOM 1247 N N . ILE A 1 165 ? -10.591 4.225 7.142 1.00 91.56 165 ILE A N 1
ATOM 1248 C CA . ILE A 1 165 ? -12.026 4.006 6.993 1.00 91.56 165 ILE A CA 1
ATOM 1249 C C . ILE A 1 165 ? -12.219 2.543 6.605 1.00 91.56 165 ILE A C 1
ATOM 1251 O O . ILE A 1 165 ? -11.768 2.129 5.542 1.00 91.56 165 ILE A O 1
ATOM 1255 N N . THR A 1 166 ? -12.935 1.788 7.425 1.00 90.38 166 THR A N 1
ATOM 1256 C CA . THR A 1 166 ? -13.352 0.412 7.128 1.00 90.38 166 THR A CA 1
ATOM 1257 C C . THR A 1 166 ? -14.867 0.281 7.277 1.00 90.38 166 THR A C 1
ATOM 1259 O O . THR A 1 166 ? -15.566 1.243 7.604 1.00 90.38 166 THR A O 1
ATOM 1262 N N . ASP A 1 167 ? -15.401 -0.917 7.061 1.00 85.88 167 ASP A N 1
ATOM 1263 C CA . ASP A 1 167 ? -16.790 -1.252 7.388 1.00 85.88 167 ASP A CA 1
ATOM 1264 C C . ASP A 1 167 ? -17.117 -1.082 8.888 1.00 85.88 167 ASP A C 1
ATOM 1266 O O . ASP A 1 167 ? -18.261 -0.805 9.258 1.00 85.88 167 ASP A O 1
ATOM 1270 N N . GLY A 1 168 ? -16.106 -1.204 9.751 1.00 81.00 168 GLY A N 1
ATOM 1271 C CA . GLY A 1 168 ? -16.210 -1.031 11.193 1.00 81.00 168 GLY A CA 1
ATOM 1272 C C . GLY A 1 168 ? -16.322 0.426 11.643 1.00 81.00 168 GLY A C 1
ATOM 1273 O O . GLY A 1 168 ? -16.893 0.677 12.709 1.00 81.00 168 GLY A O 1
ATOM 1274 N N . GLY A 1 169 ? -15.826 1.389 10.860 1.00 85.38 169 GLY A N 1
ATOM 1275 C CA . GLY A 1 169 ? -15.811 2.800 11.244 1.00 85.38 169 GLY A CA 1
ATOM 1276 C C . GLY A 1 169 ? -14.705 3.630 10.600 1.00 85.38 169 GLY A C 1
ATOM 1277 O O . GLY A 1 169 ? -14.059 3.221 9.640 1.00 85.38 169 GLY A O 1
ATOM 1278 N N . MET A 1 170 ? -14.477 4.816 11.163 1.00 89.62 170 MET A N 1
ATOM 1279 C CA . MET A 1 170 ? -13.374 5.708 10.799 1.00 89.62 170 MET A CA 1
ATOM 1280 C C . MET A 1 170 ? -12.465 5.946 11.997 1.00 89.62 170 MET A C 1
ATOM 1282 O O . MET A 1 170 ? -12.947 6.189 13.101 1.00 89.62 170 MET A O 1
ATOM 1286 N N . LYS A 1 171 ? -11.157 5.957 11.772 1.00 89.25 171 LYS A N 1
ATOM 1287 C CA . LYS A 1 171 ? -10.146 6.190 12.797 1.00 89.25 171 LYS A CA 1
ATOM 1288 C C . LYS A 1 171 ? -9.051 7.088 12.250 1.00 89.25 171 LYS A C 1
ATOM 1290 O O . LYS A 1 171 ? -8.571 6.880 11.143 1.00 89.25 171 LYS A O 1
ATOM 1295 N N . ASP A 1 172 ? -8.621 8.053 13.044 1.00 89.56 172 ASP A N 1
ATOM 1296 C CA . ASP A 1 172 ? -7.428 8.845 12.768 1.00 89.56 172 ASP A CA 1
ATOM 1297 C C . ASP A 1 172 ? -6.490 8.759 13.960 1.00 89.56 172 ASP A C 1
ATOM 1299 O O . ASP A 1 172 ? -6.907 8.943 15.107 1.00 89.56 172 ASP A O 1
ATOM 1303 N N . PHE A 1 173 ? -5.219 8.478 13.717 1.00 89.00 173 PHE A N 1
ATOM 1304 C CA . PHE A 1 173 ? -4.227 8.407 14.773 1.00 89.00 173 PHE A CA 1
ATOM 1305 C C . PHE A 1 173 ? -2.866 8.910 14.309 1.00 89.00 173 PHE A C 1
ATOM 1307 O O . PHE A 1 173 ? -2.515 8.938 13.131 1.00 89.00 173 PHE A O 1
ATOM 1314 N N . VAL A 1 174 ? -2.084 9.354 15.282 1.00 89.75 174 VAL A N 1
ATOM 1315 C CA . VAL A 1 174 ? -0.757 9.918 15.090 1.00 89.75 174 VAL A CA 1
ATOM 1316 C C . VAL A 1 174 ? 0.251 9.085 15.852 1.00 89.75 174 VAL A C 1
ATOM 1318 O O . VAL A 1 174 ? 0.143 8.919 17.063 1.00 89.75 174 VAL A O 1
ATOM 1321 N N . THR A 1 175 ? 1.287 8.639 15.161 1.00 86.94 175 THR A N 1
ATOM 1322 C CA . THR A 1 175 ? 2.482 8.044 15.743 1.00 86.94 175 THR A CA 1
ATOM 1323 C C . THR A 1 175 ? 3.613 9.062 15.755 1.00 86.94 175 THR A C 1
ATOM 1325 O O . THR A 1 175 ? 3.931 9.703 14.756 1.00 86.94 175 THR A O 1
ATOM 1328 N N . THR A 1 176 ? 4.254 9.198 16.908 1.00 87.69 176 THR A N 1
ATOM 1329 C CA . THR A 1 176 ? 5.482 9.975 17.095 1.00 87.69 176 THR A CA 1
ATOM 1330 C C . THR A 1 176 ? 6.539 9.105 17.770 1.00 87.69 176 THR A C 1
ATOM 1332 O O . THR A 1 176 ? 6.246 8.005 18.236 1.00 87.69 176 THR A O 1
ATOM 1335 N N . LEU A 1 177 ? 7.761 9.621 17.925 1.00 81.25 177 LEU A N 1
ATOM 1336 C CA . LEU A 1 177 ? 8.810 8.945 18.706 1.00 81.25 177 LEU A CA 1
ATOM 1337 C C . LEU A 1 177 ? 8.392 8.605 20.152 1.00 81.25 177 LEU A C 1
ATOM 1339 O O . LEU A 1 177 ? 8.990 7.724 20.764 1.00 81.25 177 LEU A O 1
ATOM 1343 N N . GLY A 1 178 ? 7.409 9.318 20.714 1.00 78.94 178 GLY A N 1
ATOM 1344 C CA . GLY A 1 178 ? 6.926 9.114 22.083 1.00 78.94 178 GLY A CA 1
ATOM 1345 C C . GLY A 1 178 ? 5.792 8.095 22.223 1.00 78.94 178 GLY A C 1
ATOM 1346 O O . GLY A 1 178 ? 5.451 7.745 23.351 1.00 78.94 178 GLY A O 1
ATOM 1347 N N . GLY A 1 179 ? 5.214 7.628 21.113 1.00 81.31 179 GLY A N 1
ATOM 1348 C CA . GLY A 1 179 ? 4.064 6.725 21.106 1.00 81.31 179 GLY A CA 1
ATOM 1349 C C . GLY A 1 179 ? 3.021 7.084 20.049 1.00 81.31 179 GLY A C 1
ATOM 1350 O O . GLY A 1 179 ? 3.197 8.034 19.280 1.00 81.31 179 GLY A O 1
ATOM 1351 N N . SER A 1 180 ? 1.939 6.306 20.035 1.00 85.19 180 SER A N 1
ATOM 1352 C CA . SER A 1 180 ? 0.787 6.487 19.148 1.00 85.19 180 SER A CA 1
ATOM 1353 C C . SER A 1 180 ? -0.424 7.004 19.920 1.00 85.19 180 SER A C 1
ATOM 1355 O O . SER A 1 180 ? -0.649 6.597 21.059 1.00 85.19 180 SER A O 1
ATOM 1357 N N . TYR A 1 181 ? -1.203 7.876 19.287 1.00 84.12 181 TYR A N 1
ATOM 1358 C CA . TYR A 1 181 ? -2.367 8.532 19.873 1.00 84.12 181 TYR A CA 1
ATOM 1359 C C . TYR A 1 181 ? -3.508 8.580 18.861 1.00 84.12 181 TYR A C 1
ATOM 1361 O O . TYR A 1 181 ? -3.320 9.101 17.765 1.00 84.12 181 TYR A O 1
ATOM 1369 N N . THR A 1 182 ? -4.687 8.089 19.232 1.00 88.12 182 THR A N 1
ATOM 1370 C CA . THR A 1 182 ? -5.909 8.266 18.437 1.00 88.12 182 THR A CA 1
ATOM 1371 C C . THR A 1 182 ? -6.383 9.713 18.552 1.00 88.12 182 THR A C 1
ATOM 1373 O O . THR A 1 182 ? -6.563 10.218 19.659 1.00 88.12 182 THR A O 1
ATOM 1376 N N . LEU A 1 183 ? -6.549 10.391 17.416 1.00 87.06 183 LEU A N 1
ATOM 1377 C CA . LEU A 1 183 ? -7.123 11.735 17.336 1.00 87.06 183 LEU A CA 1
ATOM 1378 C C . LEU A 1 183 ? -8.649 11.678 17.394 1.00 87.06 183 LEU A C 1
ATOM 1380 O O . LEU A 1 183 ? -9.261 12.448 18.131 1.00 87.06 183 LEU A O 1
ATOM 1384 N N . PHE A 1 184 ? -9.250 10.760 16.637 1.00 84.12 184 PHE A N 1
ATOM 1385 C CA . PHE A 1 184 ? -10.669 10.436 16.726 1.00 84.12 184 PHE A CA 1
ATOM 1386 C C . PHE A 1 184 ? -10.939 9.010 16.248 1.00 84.12 184 PHE A C 1
ATOM 1388 O O . PHE A 1 184 ? -10.156 8.419 15.504 1.00 84.12 184 PHE A O 1
ATOM 1395 N N . GLU A 1 185 ? -12.087 8.493 16.665 1.00 86.38 185 GLU A N 1
ATOM 1396 C CA . GLU A 1 185 ? -12.592 7.173 16.320 1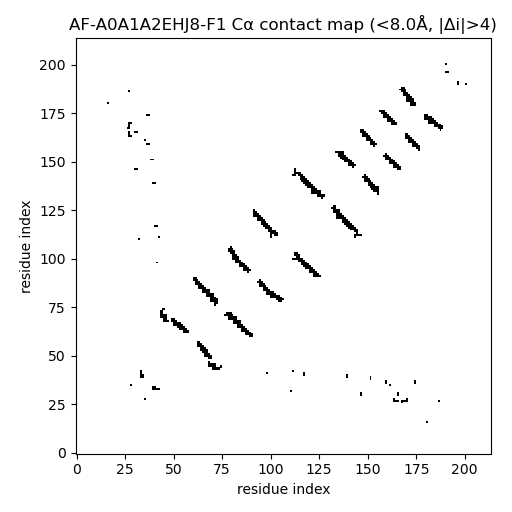.00 86.38 185 GLU A CA 1
ATOM 1397 C C . GLU A 1 185 ? -14.119 7.246 16.265 1.00 86.38 185 GLU A C 1
ATOM 1399 O O . GLU A 1 185 ? -14.751 7.793 17.170 1.00 86.38 185 GLU A O 1
ATOM 1404 N N . ILE A 1 186 ? -14.706 6.763 15.173 1.00 83.62 186 ILE A N 1
ATOM 1405 C CA . ILE A 1 186 ? -16.147 6.794 14.922 1.00 83.62 186 ILE A CA 1
ATOM 1406 C C . ILE A 1 186 ? -16.567 5.402 14.431 1.00 83.62 186 ILE A C 1
ATOM 1408 O O . ILE A 1 186 ? -16.414 5.121 13.240 1.00 83.62 186 ILE A O 1
ATOM 1412 N N . PRO A 1 187 ? -17.099 4.528 15.302 1.00 81.06 187 PRO A N 1
ATOM 1413 C CA . PRO A 1 187 ? -17.589 3.217 14.895 1.00 81.06 187 PRO A CA 1
ATOM 1414 C C . PRO A 1 187 ? -18.902 3.330 14.108 1.00 81.06 187 PRO A C 1
ATOM 1416 O O . PRO A 1 187 ? -19.779 4.128 14.441 1.00 81.06 187 PRO A O 1
ATOM 1419 N N . PHE A 1 188 ? -19.082 2.487 13.090 1.00 76.31 188 PHE A N 1
ATOM 1420 C CA . PHE A 1 188 ? -20.334 2.403 12.324 1.00 76.31 188 PHE A CA 1
ATOM 1421 C C . PHE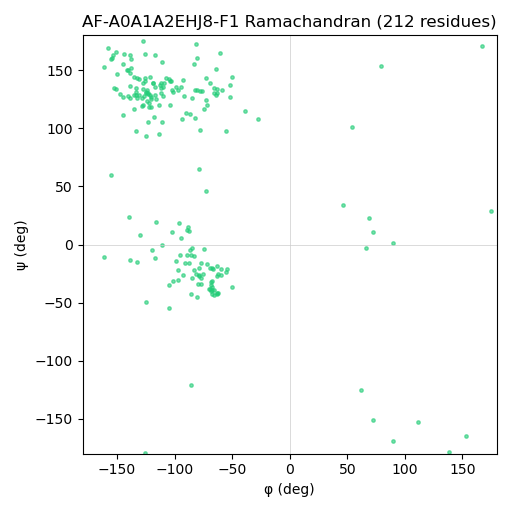 A 1 188 ? -21.355 1.432 12.936 1.00 76.31 188 PHE A C 1
ATOM 1423 O O . PHE A 1 188 ? -22.545 1.499 12.627 1.00 76.31 188 PHE A O 1
ATOM 1430 N N . THR A 1 189 ? -20.925 0.555 13.845 1.00 61.31 189 THR A N 1
ATOM 1431 C CA . THR A 1 189 ? -21.754 -0.523 14.409 1.00 61.31 189 THR A CA 1
ATOM 1432 C C . THR A 1 189 ? -22.628 -0.129 15.610 1.00 61.31 189 THR A C 1
ATOM 1434 O O . THR A 1 189 ? -23.463 -0.937 16.015 1.00 61.31 189 THR A O 1
ATOM 1437 N N . ASP A 1 190 ? -22.559 1.108 16.123 1.00 46.94 190 ASP A N 1
ATOM 1438 C CA . ASP A 1 190 ? -23.345 1.545 17.300 1.00 46.94 190 ASP A CA 1
ATOM 1439 C C . ASP A 1 190 ? -24.595 2.403 16.982 1.00 46.94 190 ASP A C 1
ATOM 1441 O O . ASP A 1 190 ? -25.245 2.940 17.871 1.00 46.94 190 ASP A O 1
ATOM 1445 N N . ALA A 1 191 ? -25.014 2.507 15.714 1.00 44.31 191 ALA A N 1
ATOM 1446 C CA . ALA A 1 191 ? -26.281 3.176 15.368 1.00 44.31 191 ALA A CA 1
ATOM 1447 C C . ALA A 1 191 ? -27.518 2.250 15.434 1.00 44.31 191 ALA A C 1
ATOM 1449 O O . ALA A 1 191 ? -28.641 2.704 15.224 1.00 44.31 191 ALA A O 1
ATOM 1450 N N . SER A 1 192 ? -27.342 0.948 15.697 1.00 38.88 192 SER A N 1
ATOM 1451 C CA . SER A 1 192 ? -28.438 -0.044 15.693 1.00 38.88 192 SER A CA 1
ATOM 1452 C C . SER A 1 192 ? -28.793 -0.611 17.077 1.00 38.88 192 SER A C 1
ATOM 1454 O O . SER A 1 192 ? -29.741 -1.389 17.212 1.00 38.88 192 SER A O 1
ATOM 1456 N N . GLY A 1 193 ? -28.095 -0.171 18.129 1.00 37.12 193 GLY A N 1
ATOM 1457 C CA . GLY A 1 193 ? -28.368 -0.506 19.525 1.00 37.12 193 GLY A CA 1
ATOM 1458 C C . GLY A 1 193 ? -29.535 0.283 20.128 1.00 37.12 193 GLY A C 1
ATOM 1459 O O . GLY A 1 193 ? -29.348 1.047 21.063 1.00 37.12 193 GLY A O 1
ATOM 1460 N N . GLY A 1 194 ? -30.757 0.087 19.628 1.00 36.78 194 GLY A N 1
ATOM 1461 C CA . GLY A 1 194 ? -31.983 0.378 20.390 1.00 36.78 194 GLY A CA 1
ATOM 1462 C C . GLY A 1 194 ? -32.325 1.846 20.697 1.00 36.78 194 GLY A C 1
ATOM 1463 O O . GLY A 1 194 ? -33.110 2.084 21.615 1.00 36.78 194 GLY A O 1
ATOM 1464 N N . ALA A 1 195 ? -31.817 2.812 19.935 1.00 38.12 195 ALA A N 1
ATOM 1465 C CA . ALA A 1 195 ? -32.370 4.164 19.884 1.00 38.12 195 ALA A CA 1
ATOM 1466 C C . ALA A 1 195 ? -32.495 4.587 18.417 1.00 38.12 195 ALA A C 1
ATOM 1468 O O . ALA A 1 195 ? -31.572 4.374 17.638 1.00 38.12 195 ALA A O 1
ATOM 1469 N N . ASP A 1 196 ? -33.662 5.110 18.043 1.00 37.56 196 ASP A N 1
ATOM 1470 C CA . ASP A 1 196 ? -34.012 5.549 16.692 1.00 37.56 196 ASP A CA 1
ATOM 1471 C C . ASP A 1 196 ? -32.846 6.251 15.976 1.00 37.56 196 ASP A C 1
ATOM 1473 O O . ASP A 1 196 ? -32.434 7.355 16.337 1.00 37.56 196 ASP A O 1
ATOM 1477 N N . ALA A 1 197 ? -32.353 5.628 14.904 1.00 42.72 197 ALA A N 1
ATOM 1478 C CA . ALA A 1 197 ? -31.378 6.189 13.973 1.00 42.72 197 ALA A CA 1
ATOM 1479 C C . ALA A 1 197 ? -32.006 7.281 13.080 1.00 42.72 197 ALA A C 1
ATOM 1481 O O . ALA A 1 197 ? -31.851 7.265 11.858 1.00 42.72 197 ALA A O 1
ATOM 1482 N N . SER A 1 198 ? -32.769 8.205 13.674 1.00 43.22 198 SER A N 1
ATOM 1483 C CA . SER A 1 198 ? -33.441 9.284 12.952 1.00 43.22 198 SER A CA 1
ATOM 1484 C C . SER A 1 198 ? -33.242 10.693 13.511 1.00 43.22 198 SER A C 1
ATOM 1486 O O . SER A 1 198 ? -33.898 11.576 12.976 1.00 43.22 198 SER A O 1
ATOM 1488 N N . ASP A 1 199 ? -32.373 10.961 14.500 1.00 41.47 199 ASP A N 1
ATOM 1489 C CA . ASP A 1 199 ? -32.037 12.378 14.796 1.00 41.47 199 ASP A CA 1
ATOM 1490 C C . ASP A 1 199 ? -30.749 12.698 15.594 1.00 41.47 199 ASP A C 1
ATOM 1492 O O . ASP A 1 199 ? -30.365 13.861 15.624 1.00 41.47 199 ASP A O 1
ATOM 1496 N N . ASP A 1 200 ? -30.026 11.753 16.218 1.00 47.22 200 ASP A N 1
ATOM 1497 C CA . ASP A 1 200 ? -29.103 12.148 17.312 1.00 47.22 200 ASP A CA 1
ATOM 1498 C C . ASP A 1 200 ? -27.726 11.455 17.381 1.00 47.22 200 ASP A C 1
ATOM 1500 O O . ASP A 1 200 ? -27.106 11.439 18.437 1.00 47.22 200 ASP A O 1
ATOM 1504 N N . THR A 1 201 ? -27.161 10.912 16.298 1.00 51.75 201 THR A N 1
ATOM 1505 C CA . THR A 1 201 ? -25.774 10.379 16.353 1.00 51.75 201 THR A CA 1
ATOM 1506 C C . THR A 1 201 ? -24.696 11.443 16.122 1.00 51.75 201 THR A C 1
ATOM 1508 O O . THR A 1 201 ? -23.605 11.348 16.677 1.00 51.75 201 THR A O 1
ATOM 1511 N N . PHE A 1 202 ? -24.995 12.502 15.362 1.00 51.34 202 PHE A N 1
ATOM 1512 C CA . PHE A 1 202 ? -24.058 13.612 15.114 1.00 51.34 202 PHE A CA 1
ATOM 1513 C C . PHE A 1 202 ? -24.215 14.774 16.111 1.00 51.34 202 PHE A C 1
ATOM 1515 O O . PHE A 1 202 ? -23.265 15.512 16.380 1.00 51.34 202 PHE A O 1
ATOM 1522 N N . THR A 1 203 ? -25.412 14.934 16.681 1.00 50.56 203 THR A N 1
ATOM 1523 C CA . THR A 1 203 ? -25.766 15.999 17.633 1.00 50.56 203 THR A CA 1
ATOM 1524 C C . THR A 1 203 ? -24.952 15.950 18.938 1.00 50.56 203 THR A C 1
ATOM 1526 O O . THR A 1 203 ? -24.489 17.008 19.370 1.00 50.56 203 THR A O 1
ATOM 1529 N N . PRO A 1 204 ? -24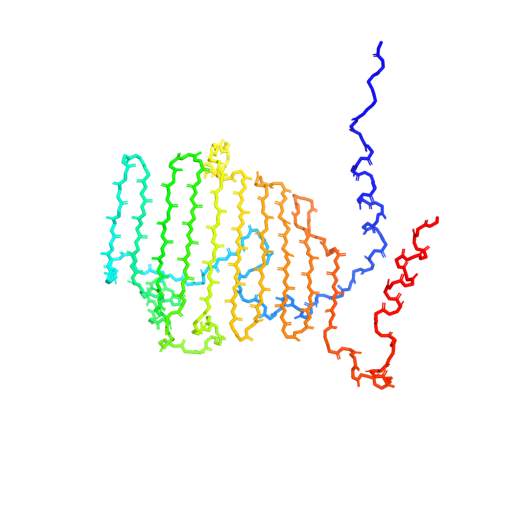.689 14.779 19.557 1.00 54.72 204 PRO A N 1
ATOM 1530 C CA . PRO A 1 204 ? -23.901 14.679 20.784 1.00 54.72 204 PRO A CA 1
ATOM 1531 C C . PRO A 1 204 ? -22.427 15.017 20.553 1.00 54.72 204 PRO A C 1
ATOM 1533 O O . PRO A 1 204 ? -21.852 15.753 21.348 1.00 54.72 204 PRO A O 1
ATOM 1536 N N . LEU A 1 205 ? -21.845 14.571 19.432 1.00 53.97 205 LEU A N 1
ATOM 1537 C CA . LEU A 1 205 ? -20.460 14.881 19.055 1.00 53.97 205 LEU A CA 1
ATOM 1538 C C . LEU A 1 205 ? -20.262 16.388 18.829 1.00 53.97 205 LEU A C 1
ATOM 1540 O O . LEU A 1 205 ? -19.294 16.972 19.312 1.00 53.97 205 LEU A O 1
ATOM 1544 N N . LEU A 1 206 ? -21.210 17.047 18.152 1.00 55.50 206 LEU A N 1
ATOM 1545 C CA . LEU A 1 206 ? -21.198 18.504 17.976 1.00 55.50 206 LEU A CA 1
ATOM 1546 C C . LEU A 1 206 ? -21.421 19.257 19.296 1.00 55.50 206 LEU A C 1
ATOM 1548 O O . LEU A 1 206 ? -20.809 20.305 19.513 1.00 55.50 206 LEU A O 1
ATOM 1552 N N . ALA A 1 207 ? -22.273 18.738 20.182 1.00 54.81 207 ALA A N 1
ATOM 1553 C CA . ALA A 1 207 ? -22.529 19.327 21.492 1.00 54.81 207 ALA A CA 1
ATOM 1554 C C . ALA A 1 207 ? -21.318 19.204 22.432 1.00 54.81 207 ALA A C 1
ATOM 1556 O O . ALA A 1 207 ? -21.013 20.154 23.150 1.00 54.81 207 ALA A O 1
ATOM 1557 N N . GLU A 1 208 ? -20.595 18.084 22.398 1.00 52.84 208 GLU A N 1
ATOM 1558 C CA . GLU A 1 208 ? -19.370 17.872 23.174 1.00 52.84 208 GLU A CA 1
ATOM 1559 C C . GLU A 1 208 ? -18.231 18.780 22.683 1.00 52.84 208 GLU A C 1
ATOM 1561 O O . GLU A 1 208 ? -17.575 19.455 23.483 1.00 52.84 208 GLU A O 1
ATOM 1566 N N . PHE A 1 209 ? -18.077 18.921 21.362 1.00 45.91 209 PHE A N 1
ATOM 1567 C CA . PHE A 1 209 ? -17.111 19.848 20.769 1.00 45.91 209 PHE A CA 1
ATOM 1568 C C . PHE A 1 209 ? -17.430 21.311 21.122 1.00 45.91 209 PHE A C 1
ATOM 1570 O O . PHE A 1 209 ? -16.537 22.072 21.496 1.00 45.91 209 PHE A O 1
ATOM 1577 N N . ALA A 1 210 ? -18.708 21.702 21.085 1.00 51.75 210 ALA A N 1
ATOM 1578 C CA . ALA A 1 210 ? -19.155 23.038 21.478 1.00 51.75 210 ALA A CA 1
ATOM 1579 C C . ALA A 1 210 ? -19.015 23.305 22.990 1.00 51.75 210 ALA A C 1
ATOM 1581 O O . ALA A 1 210 ? -18.746 24.439 23.387 1.00 51.75 210 ALA A O 1
ATOM 1582 N N . ALA A 1 211 ? -19.162 22.279 23.834 1.00 48.84 211 ALA A N 1
ATOM 1583 C CA . ALA A 1 211 ? -19.014 22.387 25.286 1.00 48.84 211 ALA A CA 1
ATOM 1584 C C . ALA A 1 211 ? -17.546 22.457 25.747 1.00 48.84 211 ALA A C 1
ATOM 1586 O O . ALA A 1 211 ? -17.259 23.094 26.755 1.00 48.84 211 ALA A O 1
ATOM 1587 N N . SER A 1 212 ? -16.606 21.867 25.001 1.00 48.56 212 SER A N 1
ATOM 1588 C CA . SER A 1 212 ? -15.160 21.972 25.275 1.00 48.56 212 SER A CA 1
ATOM 1589 C C . SER A 1 212 ? -14.530 23.330 24.905 1.00 48.56 212 SER A C 1
ATOM 1591 O O . SER A 1 212 ? -13.347 23.556 25.159 1.00 48.56 212 SER A O 1
ATOM 1593 N N . GLY A 1 213 ? -15.310 24.243 24.311 1.00 39.88 213 GLY A N 1
ATOM 1594 C CA . GLY A 1 213 ? -14.870 25.556 23.826 1.00 39.88 213 GLY A CA 1
ATOM 1595 C C . GLY A 1 213 ? -14.937 26.716 24.832 1.00 39.88 213 GLY A C 1
ATOM 1596 O O . GLY A 1 213 ? -14.824 27.866 24.401 1.00 39.88 213 GLY A O 1
ATOM 1597 N N . THR A 1 214 ? -15.140 26.458 26.132 1.00 41.16 214 THR A N 1
ATOM 1598 C CA . THR A 1 214 ? -15.167 27.488 27.200 1.00 41.16 214 THR A CA 1
ATOM 1599 C C . THR A 1 214 ? -14.043 27.341 28.210 1.00 41.16 214 THR A C 1
ATOM 1601 O O . THR A 1 214 ? -13.917 26.229 28.768 1.00 41.16 214 THR A O 1
#

Solvent-accessible surface area (backbone atoms only — not comparable to full-atom values): 12245 Å² total; per-residue (Å²): 136,88,89,82,88,87,67,71,76,67,54,58,57,57,61,60,60,73,68,63,72,85,70,70,90,58,72,57,63,77,74,52,87,47,55,76,69,98,55,66,54,84,83,64,35,68,47,85,86,60,59,37,85,63,49,76,50,74,62,85,81,31,38,35,40,36,27,32,33,46,24,13,75,36,96,89,46,64,65,26,32,33,32,40,38,43,37,40,39,38,79,69,46,39,37,39,40,39,36,37,28,70,40,72,72,46,66,90,79,76,53,86,44,65,62,19,36,40,41,38,39,36,30,39,59,42,78,40,100,89,69,46,78,41,45,44,34,38,35,34,38,38,43,27,85,82,64,36,38,36,41,34,43,32,40,61,89,54,39,33,40,34,39,41,37,39,88,52,19,39,38,31,33,38,38,41,85,90,49,74,44,76,79,47,74,46,69,57,75,72,60,74,75,86,54,79,84,78,80,62,83,64,54,56,59,54,49,51,58,61,63,71,73,116

Secondary structure (DSSP, 8-state):
-----SSHHHHHHHHHTTSS---SS-HHHHT-TT-SSS-----SEE-TT--EEEEEEEETTEEEEEEEEEEESSTTSPEEEEEEEEEEEETTTEEEEEEEEEEES--TT--SPTT-EEEEEEEEEEEETTTEEEEEEEEEEEEETTTEEEEEEEETTTEEEEEEEETTEEEEEEEETTEEEEEEEEESTTSSSSS-TTS-SSHHHHHHHHHTT-

Radius of gyration: 21.3 Å; Cα contacts (8 Å, |Δi|>4): 400; chains: 1; bounding box: 57×62×49 Å

Foldseek 3Di:
DDDDDPDPPVVVVVVVQVPDDDDPPDPQVVLDPQDDPQDGDDAAAWDPVAWDPWDKDDDPQKIKIKTKTWGANYPPHDTFFIKIWIWTDDPQAKIKIKIATQGTPHCVVVDDAHGKIKIKMFGGWDQDPVPGTGGQWMWIWIAGPQFGIKIWIDRPPAKIWIWGQGLQWTWIWMQGPVGIGTPDTGGPPPCPPPDDVPDDPVPVVVVVVVVVPD

Nearest PDB structures (foldseek):
  6drv-assembly1_A  TM=3.726E-01  e=5.719E-01  Escherichia coli K-12
  3iap-assembly1_C  TM=3.709E-01  e=5.439E-01  Escherichia coli K-12
  3vd3-assembly1_D  TM=3.674E-01  e=9.930E-01  Escherichia coli
  2a0a-assembly1_A  TM=3.504E-01  e=4.473E+00  Dermatophagoides farinae
  1yqf-assembly1_C  TM=2.990E-01  e=6.355E+00  Leishmania major